Protein AF-A0A1Q9CVR9-F1 (afdb_monomer_lite)

Organism: Symbiodinium microadriaticum (NCBI:txid2951)

Secondary structure (DSSP, 8-state):
-PPP-----------PPPHHHHTTS-HHHHHHHHHHHHHHHTT-TT------HHHHTT-SSB---TTTTT--STT-HHHH-BPPHHHHHHHHHHHHS---GGGGSTT--GGG----HIIIIIIIIIHHHHHHHHHHHHTTSS-SSHHHHHHHHHHHHHHHHHHHT-SS--S---HHHH-S-TTS-------HHHHHHTHHHHHHHHHHHS--SS---HHHHHHHHHHHHHHHHHHT-SGGG--HHHHHHHHHHHHHHHHTTT--

Structure (mmCIF, N/CA/C/O backbone):
data_AF-A0A1Q9CVR9-F1
#
_entry.id   AF-A0A1Q9CVR9-F1
#
loop_
_atom_site.group_PDB
_atom_site.id
_atom_site.type_symbol
_atom_site.label_atom_id
_atom_site.label_alt_id
_atom_site.label_comp_id
_atom_site.label_asym_id
_atom_site.label_entity_id
_atom_site.label_seq_id
_atom_site.pdbx_PDB_ins_code
_atom_site.Cartn_x
_atom_site.Cartn_y
_atom_site.Cartn_z
_atom_site.occupancy
_atom_site.B_iso_or_equiv
_atom_site.auth_seq_id
_atom_site.auth_comp_id
_atom_site.auth_asym_id
_atom_site.auth_atom_id
_atom_site.pdbx_PDB_model_num
ATOM 1 N N . MET A 1 1 ? 25.335 15.145 16.661 1.00 31.33 1 MET A N 1
ATOM 2 C CA . MET A 1 1 ? 24.955 15.186 15.232 1.00 31.33 1 MET A CA 1
ATOM 3 C C . MET A 1 1 ? 24.709 13.758 14.769 1.00 31.33 1 MET A C 1
ATOM 5 O O . MET A 1 1 ? 25.663 13.034 14.529 1.00 31.33 1 MET A O 1
ATOM 9 N N . SER A 1 2 ? 23.454 13.312 14.768 1.00 24.41 2 SER A N 1
ATOM 10 C CA . SER A 1 2 ? 23.053 11.968 14.337 1.00 24.41 2 SER A CA 1
ATOM 11 C C . SER A 1 2 ? 22.658 11.993 12.858 1.00 24.41 2 SER A C 1
ATOM 13 O O . SER A 1 2 ? 21.841 12.814 12.448 1.00 24.41 2 SER A O 1
ATOM 15 N N . MET A 1 3 ? 23.255 11.109 12.053 1.00 23.05 3 MET A N 1
ATOM 16 C CA . MET A 1 3 ? 22.862 10.902 10.655 1.00 23.05 3 MET A CA 1
ATOM 17 C C . MET A 1 3 ? 21.450 10.293 10.569 1.00 23.05 3 MET A C 1
ATOM 19 O O . MET A 1 3 ? 21.100 9.457 11.409 1.00 23.05 3 MET A O 1
ATOM 23 N N . PRO A 1 4 ? 20.634 10.658 9.564 1.00 30.33 4 PRO A N 1
ATOM 24 C CA . PRO A 1 4 ? 19.343 10.026 9.351 1.00 30.33 4 PRO A CA 1
ATOM 25 C C . PRO A 1 4 ? 19.530 8.625 8.750 1.00 30.33 4 PRO A C 1
ATOM 27 O O . PRO A 1 4 ? 20.248 8.438 7.770 1.00 30.33 4 PRO A O 1
ATOM 30 N N . TYR A 1 5 ? 18.855 7.641 9.342 1.00 25.95 5 TYR A N 1
ATOM 31 C CA . TYR A 1 5 ? 18.703 6.297 8.787 1.00 25.95 5 TYR A CA 1
ATOM 32 C C . TYR A 1 5 ? 18.001 6.377 7.424 1.00 25.95 5 TYR A C 1
ATOM 34 O O . TYR A 1 5 ? 16.816 6.703 7.344 1.00 25.95 5 TYR A O 1
ATOM 42 N N . VAL A 1 6 ? 18.740 6.077 6.358 1.00 29.92 6 VAL A N 1
ATOM 43 C CA . VAL A 1 6 ? 18.208 5.856 5.010 1.00 29.92 6 VAL A CA 1
ATOM 44 C C . VAL A 1 6 ? 17.803 4.386 4.898 1.00 29.92 6 VAL A C 1
ATOM 46 O O . VAL A 1 6 ? 18.588 3.502 5.240 1.00 29.92 6 VAL A O 1
ATOM 49 N N . ASN A 1 7 ? 16.581 4.113 4.435 1.00 29.44 7 ASN A N 1
ATOM 50 C CA . ASN A 1 7 ? 16.145 2.752 4.120 1.00 29.44 7 ASN A CA 1
ATOM 51 C C . ASN A 1 7 ? 16.993 2.207 2.960 1.00 29.44 7 ASN A C 1
ATOM 53 O O . ASN A 1 7 ? 16.950 2.736 1.851 1.00 29.44 7 ASN A O 1
ATOM 57 N N . MET A 1 8 ? 17.774 1.163 3.235 1.00 27.42 8 MET A N 1
ATOM 58 C CA . MET A 1 8 ? 18.645 0.480 2.279 1.00 27.42 8 MET A CA 1
ATOM 59 C C . MET A 1 8 ? 18.015 -0.867 1.919 1.00 27.42 8 MET A C 1
ATOM 61 O O . MET A 1 8 ? 17.758 -1.670 2.815 1.00 27.42 8 MET A O 1
ATOM 65 N N . ALA A 1 9 ? 17.798 -1.142 0.633 1.00 29.16 9 ALA A N 1
ATOM 66 C CA . ALA A 1 9 ? 17.558 -2.511 0.189 1.00 29.16 9 ALA A CA 1
ATOM 67 C C . ALA A 1 9 ? 18.910 -3.217 0.045 1.00 29.16 9 ALA A C 1
ATOM 69 O O . ALA A 1 9 ? 19.842 -2.676 -0.554 1.00 29.16 9 ALA A O 1
ATOM 70 N N . ALA A 1 10 ? 19.025 -4.415 0.615 1.00 28.72 10 ALA A N 1
ATOM 71 C CA . ALA A 1 10 ? 20.177 -5.277 0.422 1.00 28.72 10 ALA A CA 1
ATOM 72 C C . ALA A 1 10 ? 19.826 -6.352 -0.605 1.00 28.72 10 ALA A C 1
ATOM 74 O O . ALA A 1 10 ? 18.987 -7.209 -0.342 1.00 28.72 10 ALA A O 1
ATOM 75 N N . TRP A 1 11 ? 20.470 -6.306 -1.768 1.00 35.62 11 TRP A N 1
ATOM 76 C CA . TRP A 1 11 ? 20.352 -7.358 -2.771 1.00 35.62 11 TRP A CA 1
ATOM 77 C C . TRP A 1 11 ? 21.376 -8.461 -2.485 1.00 35.62 11 TRP A C 1
ATOM 79 O O . TRP A 1 11 ? 22.565 -8.180 -2.319 1.00 35.62 11 TRP A O 1
ATOM 89 N N . ARG A 1 12 ? 20.917 -9.716 -2.418 1.00 32.75 12 ARG A N 1
ATOM 90 C CA . ARG A 1 12 ? 21.781 -10.896 -2.552 1.00 32.75 12 ARG A CA 1
ATOM 91 C C . ARG A 1 12 ? 21.657 -11.374 -3.987 1.00 32.75 12 ARG A C 1
ATOM 93 O O . ARG A 1 12 ? 20.556 -11.704 -4.413 1.00 32.75 12 ARG A O 1
ATOM 100 N N . VAL A 1 13 ? 22.777 -11.453 -4.696 1.00 41.28 13 VAL A N 1
ATOM 101 C CA . VAL A 1 13 ? 22.854 -12.229 -5.936 1.00 41.28 13 VAL A CA 1
ATOM 102 C C . VAL A 1 13 ? 22.548 -13.681 -5.550 1.00 41.28 13 VAL A C 1
ATOM 104 O O . VAL A 1 13 ? 23.330 -14.326 -4.850 1.00 41.28 13 VAL A O 1
ATOM 107 N N . GLY A 1 14 ? 21.342 -14.152 -5.874 1.00 38.94 14 GLY A N 1
ATOM 108 C CA . GLY A 1 14 ? 20.950 -15.548 -5.686 1.00 38.94 14 GLY A CA 1
ATOM 109 C C . GLY A 1 14 ? 21.838 -16.462 -6.532 1.00 38.94 14 GLY A C 1
ATOM 110 O O . GLY A 1 14 ? 22.292 -16.036 -7.587 1.00 38.94 14 GLY A O 1
ATOM 111 N N . LYS A 1 15 ? 22.114 -17.668 -6.007 1.00 43.50 15 LYS A N 1
ATOM 112 C CA . LYS A 1 15 ? 22.999 -18.734 -6.530 1.00 43.50 15 LYS A CA 1
ATOM 113 C C . LYS A 1 15 ? 23.548 -18.507 -7.947 1.00 43.50 15 LYS A C 1
ATOM 115 O O . LYS A 1 15 ? 22.799 -18.505 -8.918 1.00 43.50 15 LYS A O 1
ATOM 120 N N . SER A 1 16 ? 24.874 -18.443 -8.056 1.00 52.91 16 SER A N 1
ATOM 121 C CA . SER A 1 16 ? 25.567 -18.639 -9.328 1.00 52.91 16 SER A CA 1
ATOM 122 C C . SER A 1 16 ? 25.170 -19.984 -9.949 1.00 52.91 16 SER A C 1
ATOM 124 O O . SER A 1 16 ? 25.075 -20.990 -9.243 1.00 52.91 16 SER A O 1
ATOM 126 N N . PHE A 1 17 ? 24.943 -19.995 -11.264 1.00 51.75 17 PHE A N 1
ATOM 127 C CA . PHE A 1 17 ? 24.732 -21.228 -12.022 1.00 51.75 17 PHE A CA 1
ATOM 128 C C . PHE A 1 17 ? 25.953 -22.149 -11.873 1.00 51.75 17 PHE A C 1
ATOM 130 O O . PHE A 1 17 ? 27.108 -21.704 -11.913 1.00 51.75 17 PHE A O 1
ATOM 137 N N . SER A 1 18 ? 25.701 -23.438 -11.669 1.00 65.81 18 SER A N 1
ATOM 138 C CA . SER A 1 18 ? 26.739 -24.469 -11.624 1.00 65.81 18 SER A CA 1
ATOM 139 C C . SER A 1 18 ? 27.390 -24.646 -13.004 1.00 65.81 18 SER A C 1
ATOM 141 O O . SER A 1 18 ? 26.820 -24.277 -14.032 1.00 65.81 18 SER A O 1
ATOM 143 N N . LYS A 1 19 ? 28.621 -25.184 -13.055 1.00 62.88 19 LYS A N 1
ATOM 144 C CA . LYS A 1 19 ? 29.292 -25.439 -14.351 1.00 62.88 19 LYS A CA 1
ATOM 145 C C . LYS A 1 19 ? 28.503 -26.454 -15.185 1.00 62.88 19 LYS A C 1
ATOM 147 O O . LYS A 1 19 ? 28.500 -26.376 -16.409 1.00 62.88 19 LYS A O 1
ATOM 152 N N . GLU A 1 20 ? 27.826 -27.369 -14.503 1.00 66.88 20 GLU A N 1
ATOM 153 C CA . GLU A 1 20 ? 26.991 -28.423 -15.062 1.00 66.88 20 GLU A CA 1
ATOM 154 C C . GLU A 1 20 ? 25.709 -27.875 -15.714 1.00 66.88 20 GLU A C 1
ATOM 156 O O . GLU A 1 20 ? 25.269 -28.391 -16.736 1.00 66.88 20 GLU A O 1
ATOM 161 N N . GLU A 1 21 ? 25.130 -26.797 -15.177 1.00 54.50 21 GLU A N 1
ATOM 162 C CA . GLU A 1 21 ? 23.971 -26.125 -15.787 1.00 54.50 21 GLU A CA 1
ATOM 163 C C . GLU A 1 21 ? 24.368 -25.335 -17.044 1.00 54.50 21 GLU A C 1
ATOM 165 O O . GLU A 1 21 ? 23.631 -25.319 -18.030 1.00 54.50 21 GLU A O 1
ATOM 170 N N . ILE A 1 22 ? 25.558 -24.723 -17.038 1.00 54.81 22 ILE A N 1
ATOM 171 C CA . ILE A 1 22 ? 26.079 -23.931 -18.163 1.00 54.81 22 ILE A CA 1
ATOM 172 C C . ILE A 1 22 ? 26.465 -24.829 -19.351 1.00 54.81 22 ILE A C 1
ATOM 174 O O . ILE A 1 22 ? 26.274 -24.438 -20.503 1.00 54.81 22 ILE A O 1
ATOM 178 N N . SER A 1 23 ? 26.959 -26.046 -19.100 1.00 66.06 23 SER A N 1
ATOM 179 C CA . SER A 1 23 ? 27.411 -26.968 -20.156 1.00 66.06 23 SER A CA 1
ATOM 180 C C . SER A 1 23 ? 26.283 -27.530 -21.028 1.00 66.06 23 SER A C 1
ATOM 182 O O . SER A 1 23 ? 26.545 -28.005 -22.132 1.00 66.06 23 SER A O 1
ATOM 184 N N . CYS A 1 24 ? 25.031 -27.445 -20.569 1.00 60.38 24 CYS A N 1
ATOM 185 C CA . CYS A 1 24 ? 23.852 -27.881 -21.319 1.00 60.38 24 CYS A CA 1
ATOM 186 C C . CYS A 1 24 ? 23.337 -26.826 -22.320 1.00 60.38 24 CYS A C 1
ATOM 188 O O . CYS A 1 24 ? 22.409 -27.099 -23.085 1.00 60.38 24 CYS A O 1
ATOM 190 N N . LEU A 1 25 ? 23.895 -25.611 -22.310 1.00 62.56 25 LEU A N 1
ATOM 191 C CA . LEU A 1 25 ? 23.459 -24.515 -23.172 1.00 62.56 25 LEU A CA 1
ATOM 192 C C . LEU A 1 25 ? 24.131 -24.583 -24.548 1.00 62.56 25 LEU A C 1
ATOM 194 O O . LEU A 1 25 ? 25.198 -25.167 -24.726 1.00 62.56 25 LEU A O 1
ATOM 198 N N . ARG A 1 26 ? 23.514 -23.934 -25.546 1.00 62.22 26 ARG A N 1
ATOM 199 C CA . ARG A 1 26 ? 24.155 -23.728 -26.856 1.00 62.22 26 ARG A CA 1
ATOM 200 C C . ARG A 1 26 ? 25.540 -23.089 -26.648 1.00 62.22 26 ARG A C 1
ATOM 202 O O . ARG A 1 26 ? 25.627 -22.188 -25.814 1.00 62.22 26 ARG A O 1
ATOM 209 N N . PRO A 1 27 ? 26.592 -23.483 -27.393 1.00 69.31 27 PRO A N 1
ATOM 210 C CA . PRO A 1 27 ? 27.973 -23.063 -27.118 1.00 69.31 27 PRO A CA 1
ATOM 211 C C . PRO A 1 27 ? 28.156 -21.545 -26.960 1.00 69.31 27 PRO A C 1
ATOM 213 O O . PRO A 1 27 ? 28.830 -21.087 -26.043 1.00 69.31 27 PRO A O 1
ATOM 216 N N . GLU A 1 28 ? 27.469 -20.764 -27.793 1.00 57.03 28 GLU A N 1
ATOM 217 C CA . GLU A 1 28 ? 27.471 -19.295 -27.760 1.00 57.03 28 GLU A CA 1
ATOM 218 C C . GLU A 1 28 ? 26.856 -18.720 -26.472 1.00 57.03 28 GLU A C 1
ATOM 220 O O . GLU A 1 28 ? 27.292 -17.685 -25.975 1.00 57.03 28 GLU A O 1
ATOM 225 N N . LEU A 1 29 ? 25.839 -19.386 -25.919 1.00 52.09 29 LEU A N 1
ATOM 226 C CA . LEU A 1 29 ? 25.181 -19.001 -24.672 1.00 52.09 29 LEU A CA 1
ATOM 227 C C . LEU A 1 29 ? 25.987 -19.476 -23.454 1.00 52.09 29 LEU A C 1
ATOM 229 O O . LEU A 1 29 ? 26.093 -18.739 -22.480 1.00 52.09 29 LEU A O 1
ATOM 233 N N . ALA A 1 30 ? 26.605 -20.658 -23.530 1.00 62.84 30 ALA A N 1
ATOM 234 C CA . ALA A 1 30 ? 27.484 -21.188 -22.489 1.00 62.84 30 ALA A CA 1
ATOM 235 C C . ALA A 1 30 ? 28.722 -20.299 -22.280 1.00 62.84 30 ALA A C 1
ATOM 237 O O . ALA A 1 30 ? 29.046 -19.948 -21.146 1.00 62.84 30 ALA A O 1
ATOM 238 N N . GLN A 1 31 ? 29.361 -19.863 -23.373 1.00 71.56 31 GLN A N 1
ATOM 239 C CA . GLN A 1 31 ? 30.483 -18.921 -23.330 1.00 71.56 31 GLN A CA 1
ATOM 240 C C . GLN A 1 31 ? 30.084 -17.606 -22.646 1.00 71.56 31 GLN A C 1
ATOM 242 O O . GLN A 1 31 ? 30.770 -17.140 -21.740 1.00 71.56 31 GLN A O 1
ATOM 247 N N . LYS A 1 32 ? 28.926 -17.053 -23.019 1.00 63.56 32 LYS A N 1
ATOM 248 C CA . LYS A 1 32 ? 28.395 -15.816 -22.432 1.00 63.56 32 LYS A CA 1
ATOM 249 C C . LYS A 1 32 ? 28.041 -15.963 -20.953 1.00 63.56 32 LYS A C 1
ATOM 251 O O . LYS A 1 32 ? 28.306 -15.057 -20.170 1.00 63.56 32 LYS A O 1
ATOM 256 N N . MET A 1 33 ? 27.467 -17.095 -20.539 1.00 58.75 33 MET A N 1
ATOM 257 C CA . MET A 1 33 ? 27.183 -17.343 -19.121 1.00 58.75 33 MET A CA 1
ATOM 258 C C . MET A 1 33 ? 28.464 -17.479 -18.291 1.00 58.75 33 MET A C 1
ATOM 260 O O . MET A 1 33 ? 28.485 -17.026 -17.147 1.00 58.75 33 MET A O 1
ATOM 264 N N . GLU A 1 34 ? 29.541 -18.032 -18.855 1.00 70.00 34 GLU A N 1
ATOM 265 C CA . GLU A 1 34 ? 30.843 -18.096 -18.181 1.00 70.00 34 GLU A CA 1
ATOM 266 C C . GLU A 1 34 ? 31.515 -16.709 -18.094 1.00 70.00 34 GLU A C 1
ATOM 268 O O . GLU A 1 34 ? 32.101 -16.386 -17.062 1.00 70.00 34 GLU A O 1
ATOM 273 N N . GLU A 1 35 ? 31.355 -15.842 -19.103 1.00 70.75 35 GLU A N 1
ATOM 274 C CA . GLU A 1 35 ? 31.785 -14.432 -19.047 1.00 70.75 35 GLU A CA 1
ATOM 275 C C . GLU A 1 35 ? 31.062 -13.665 -17.927 1.00 70.75 35 GLU A C 1
ATOM 277 O O . GLU A 1 35 ? 31.708 -13.012 -17.104 1.00 70.75 35 GLU A O 1
ATOM 282 N N . ILE A 1 36 ? 29.734 -13.806 -17.833 1.00 60.78 36 ILE A N 1
ATOM 283 C CA . ILE A 1 36 ? 28.926 -13.211 -16.755 1.00 60.78 36 ILE A CA 1
ATOM 284 C C . ILE A 1 36 ? 29.367 -13.764 -15.398 1.00 60.78 36 ILE A C 1
ATOM 286 O O . ILE A 1 36 ? 29.574 -13.008 -14.451 1.00 60.78 36 ILE A O 1
ATOM 290 N N . ARG A 1 37 ? 29.553 -15.083 -15.287 1.00 66.38 37 ARG A N 1
ATOM 291 C CA . ARG A 1 37 ? 30.016 -15.725 -14.054 1.00 66.38 37 ARG A CA 1
ATOM 292 C C . ARG A 1 37 ? 31.383 -15.196 -13.623 1.00 66.38 37 ARG A C 1
ATOM 294 O O . ARG A 1 37 ? 31.554 -14.883 -12.448 1.00 66.38 37 ARG A O 1
ATOM 301 N N . SER A 1 38 ? 32.336 -15.090 -14.548 1.00 70.81 38 SER A N 1
ATOM 302 C CA . SER A 1 38 ? 33.679 -14.569 -14.281 1.00 70.81 38 SER A CA 1
ATOM 303 C C . SER A 1 38 ? 33.635 -13.098 -13.860 1.00 70.81 38 SER A C 1
ATOM 305 O O . SER A 1 38 ? 34.315 -12.714 -12.909 1.00 70.81 38 SER A O 1
ATOM 307 N N . PHE A 1 39 ? 32.805 -12.283 -14.520 1.00 67.38 39 PHE A N 1
ATOM 308 C CA . PHE A 1 39 ? 32.577 -10.886 -14.147 1.00 67.38 39 PHE A CA 1
ATOM 309 C C . PHE A 1 39 ? 32.018 -10.772 -12.722 1.00 67.38 39 PHE A C 1
ATOM 311 O O . PHE A 1 39 ? 32.552 -10.031 -11.898 1.00 67.38 39 PHE A O 1
ATOM 318 N N . LEU A 1 40 ? 31.001 -11.574 -12.391 1.00 61.59 40 LEU A N 1
ATOM 319 C CA . LEU A 1 40 ? 30.381 -11.585 -11.065 1.00 61.59 40 LEU A CA 1
ATOM 320 C C . LEU A 1 40 ? 31.325 -12.103 -9.965 1.00 61.59 40 LEU A C 1
ATOM 322 O O . LEU A 1 40 ? 31.281 -11.600 -8.844 1.00 61.59 40 LEU A O 1
ATOM 326 N N . GLN A 1 41 ? 32.208 -13.064 -10.265 1.00 66.06 41 GLN A N 1
ATOM 327 C CA . GLN A 1 41 ? 33.226 -13.553 -9.321 1.00 66.06 41 GLN A CA 1
ATOM 328 C C . GLN A 1 41 ? 34.264 -12.479 -8.957 1.00 66.06 41 GLN A C 1
ATOM 330 O O . GLN A 1 41 ? 34.770 -12.478 -7.835 1.00 66.06 41 GLN A O 1
ATOM 335 N N . GLY A 1 42 ? 34.539 -11.531 -9.860 1.00 62.12 42 GLY A N 1
ATOM 336 C CA . GLY A 1 42 ? 35.415 -10.386 -9.596 1.00 62.12 42 GLY A CA 1
ATOM 337 C C . GLY A 1 42 ? 34.843 -9.358 -8.609 1.00 62.12 42 GLY A C 1
ATOM 338 O O . GLY A 1 42 ? 35.593 -8.536 -8.087 1.00 62.12 42 GLY A O 1
ATOM 339 N N . LEU A 1 43 ? 33.537 -9.408 -8.313 1.00 55.12 43 LEU A N 1
ATOM 340 C CA . LEU A 1 43 ? 32.847 -8.422 -7.467 1.00 55.12 43 LEU A CA 1
ATOM 341 C C . LEU A 1 43 ? 32.879 -8.750 -5.958 1.00 55.12 43 LEU A C 1
ATOM 343 O O . LEU A 1 43 ? 32.505 -7.903 -5.143 1.00 55.12 43 LEU A O 1
ATOM 347 N N . GLY A 1 44 ? 33.381 -9.930 -5.571 1.00 48.72 44 GLY A N 1
ATOM 348 C CA . GLY A 1 44 ? 33.541 -10.371 -4.179 1.00 48.72 44 GLY A CA 1
ATOM 349 C C . GLY A 1 44 ? 32.224 -10.659 -3.434 1.00 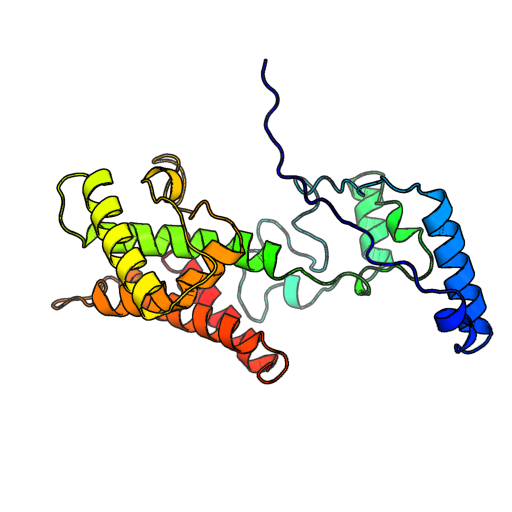48.72 44 GLY A C 1
ATOM 350 O O . GLY A 1 44 ? 31.195 -10.026 -3.657 1.00 48.72 44 GLY A O 1
ATOM 351 N N . ASP A 1 45 ? 32.260 -11.584 -2.469 1.00 44.75 45 ASP A N 1
ATOM 352 C CA . ASP A 1 45 ? 31.082 -12.152 -1.774 1.00 44.75 45 ASP A CA 1
ATOM 353 C C . ASP A 1 45 ? 30.221 -11.156 -0.959 1.00 44.75 45 ASP A C 1
ATOM 355 O O . ASP A 1 45 ? 29.256 -11.545 -0.294 1.00 44.75 45 ASP A O 1
ATOM 359 N N . ARG A 1 46 ? 30.570 -9.862 -0.936 1.00 38.12 46 ARG A N 1
ATOM 360 C CA . ARG A 1 46 ? 29.964 -8.855 -0.047 1.00 38.12 46 ARG A CA 1
ATOM 361 C C . ARG A 1 46 ? 29.689 -7.494 -0.679 1.00 38.12 46 ARG A C 1
ATOM 363 O O . ARG A 1 46 ? 29.487 -6.530 0.062 1.00 38.12 46 ARG A O 1
ATOM 370 N N . GLN A 1 47 ? 29.604 -7.380 -1.999 1.00 41.62 47 GLN A N 1
ATOM 371 C CA . GLN A 1 47 ? 29.019 -6.169 -2.571 1.00 41.62 47 GLN A CA 1
ATOM 372 C C . GLN A 1 47 ? 27.502 -6.304 -2.655 1.00 41.62 47 GLN A C 1
ATOM 374 O O . GLN A 1 47 ? 26.917 -6.740 -3.639 1.00 41.62 47 GLN A O 1
ATOM 379 N N . THR A 1 48 ? 26.841 -5.873 -1.581 1.00 37.03 48 THR A N 1
ATOM 380 C CA . THR A 1 48 ? 25.509 -5.290 -1.724 1.00 37.03 48 THR A CA 1
ATOM 381 C C . THR A 1 48 ? 25.660 -4.142 -2.719 1.00 37.03 48 THR A C 1
ATOM 383 O O . THR A 1 48 ? 26.329 -3.160 -2.389 1.00 37.03 48 THR A O 1
ATOM 386 N N . ILE A 1 49 ? 25.094 -4.247 -3.924 1.00 38.44 49 ILE A N 1
ATOM 387 C CA . ILE A 1 49 ? 24.984 -3.088 -4.816 1.00 38.44 49 ILE A CA 1
ATOM 388 C C . ILE A 1 49 ? 24.059 -2.111 -4.093 1.00 38.44 49 ILE A C 1
ATOM 390 O O . ILE A 1 49 ? 22.838 -2.263 -4.067 1.00 38.44 49 ILE A O 1
ATOM 394 N N . ARG A 1 50 ? 24.667 -1.157 -3.385 1.00 35.31 50 ARG A N 1
ATOM 395 C CA . ARG A 1 50 ? 23.959 -0.111 -2.659 1.00 35.31 50 ARG A CA 1
ATOM 396 C C . ARG A 1 50 ? 23.496 0.893 -3.695 1.00 35.31 50 ARG A C 1
ATOM 398 O O . ARG A 1 50 ? 24.213 1.834 -4.009 1.00 35.31 50 ARG A O 1
ATOM 405 N N . ILE A 1 51 ? 22.305 0.675 -4.234 1.00 37.31 51 ILE A N 1
ATOM 406 C CA . ILE A 1 51 ? 21.613 1.698 -5.006 1.00 37.31 51 ILE A CA 1
ATOM 407 C C . ILE A 1 51 ? 21.013 2.664 -3.976 1.00 37.31 51 ILE A C 1
ATOM 409 O O . ILE A 1 51 ? 20.148 2.241 -3.203 1.00 37.31 51 ILE A O 1
ATOM 413 N N . PRO A 1 52 ? 21.465 3.930 -3.876 1.00 33.38 52 PRO A N 1
ATOM 414 C CA . PRO A 1 52 ? 20.796 4.916 -3.039 1.00 33.38 52 PRO A CA 1
ATOM 415 C C . PRO A 1 52 ? 19.376 5.149 -3.574 1.00 33.38 52 PRO A C 1
ATOM 417 O O . PRO A 1 52 ? 19.134 5.945 -4.478 1.00 33.38 52 PRO A O 1
ATOM 420 N N . LEU A 1 53 ? 18.421 4.424 -2.990 1.00 37.03 53 LEU A N 1
ATOM 421 C CA . LEU A 1 53 ? 16.996 4.437 -3.329 1.00 37.03 53 LEU A CA 1
ATOM 422 C C . LEU A 1 53 ? 16.337 5.813 -3.130 1.00 37.03 53 LEU A C 1
ATOM 424 O O . LEU A 1 53 ? 15.223 6.033 -3.595 1.00 37.03 53 LEU A O 1
ATOM 428 N N . THR A 1 54 ? 16.978 6.752 -2.434 1.00 36.75 54 THR A N 1
ATOM 429 C CA . THR A 1 54 ? 16.369 8.046 -2.096 1.00 36.75 54 THR A CA 1
ATOM 430 C C . THR A 1 54 ? 16.295 9.025 -3.265 1.00 36.75 54 THR A C 1
ATOM 432 O O . THR A 1 54 ? 15.372 9.832 -3.283 1.00 36.75 54 THR A O 1
ATOM 435 N N . GLU A 1 55 ? 17.178 8.911 -4.261 1.00 37.41 55 GLU A N 1
ATOM 436 C CA . GLU A 1 55 ? 17.175 9.769 -5.465 1.00 37.41 55 GLU A CA 1
ATOM 437 C C . GLU A 1 55 ? 16.685 9.021 -6.720 1.00 37.41 55 GLU A C 1
ATOM 439 O O . GLU A 1 55 ? 16.116 9.610 -7.634 1.00 37.41 55 GLU A O 1
ATOM 444 N N . MET A 1 56 ? 16.831 7.693 -6.747 1.00 38.88 56 MET A N 1
ATOM 445 C CA . MET A 1 56 ? 16.629 6.869 -7.946 1.00 38.88 56 MET A CA 1
ATOM 446 C C . MET A 1 56 ? 15.188 6.344 -8.142 1.00 38.88 56 MET A C 1
ATOM 448 O O . MET A 1 56 ? 14.843 5.825 -9.199 1.00 38.88 56 MET A O 1
ATOM 452 N N . ASN A 1 57 ? 14.300 6.510 -7.159 1.00 37.16 57 ASN A N 1
ATOM 453 C CA . ASN A 1 57 ? 13.024 5.778 -7.082 1.00 37.16 57 ASN A CA 1
ATOM 454 C C . ASN A 1 57 ? 11.836 6.315 -7.903 1.00 37.16 57 ASN A C 1
ATOM 456 O O . ASN A 1 57 ? 10.705 5.897 -7.665 1.00 37.16 57 ASN A O 1
ATOM 460 N N . LYS A 1 58 ? 12.024 7.235 -8.855 1.00 45.00 58 LYS A N 1
ATOM 461 C CA . LYS A 1 58 ? 10.872 7.847 -9.558 1.00 45.00 58 LYS A CA 1
ATOM 462 C C . LYS A 1 58 ? 10.824 7.655 -11.073 1.00 45.00 58 LYS A C 1
ATOM 464 O O . LYS A 1 58 ? 9.818 8.027 -11.665 1.00 45.00 58 LYS A O 1
ATOM 469 N N . LYS A 1 59 ? 11.859 7.088 -11.706 1.00 50.44 59 LYS A N 1
ATOM 470 C CA . LYS A 1 59 ? 12.030 7.210 -13.170 1.00 50.44 59 LYS A CA 1
ATOM 471 C C . LYS A 1 59 ? 12.386 5.935 -13.942 1.00 50.44 59 LYS A C 1
ATOM 473 O O . LYS A 1 59 ? 12.620 6.029 -15.138 1.00 50.44 59 LYS A O 1
ATOM 478 N N . PHE A 1 60 ? 12.420 4.755 -13.320 1.00 55.47 60 PHE A N 1
ATOM 479 C CA . PHE A 1 60 ? 13.089 3.606 -13.955 1.00 55.47 60 PHE A CA 1
ATOM 480 C C . PHE A 1 60 ? 12.472 3.107 -15.272 1.00 55.47 60 PHE A C 1
ATOM 482 O O . PHE A 1 60 ? 13.198 2.546 -16.082 1.00 55.47 60 PHE A O 1
ATOM 489 N N . PHE A 1 61 ? 11.181 3.346 -15.531 1.00 59.94 61 PHE A N 1
ATOM 490 C CA . PHE A 1 61 ? 10.529 2.819 -16.745 1.00 59.94 61 PHE A CA 1
ATOM 491 C C . PHE A 1 61 ? 9.643 3.809 -17.490 1.00 59.94 61 PHE A C 1
ATOM 493 O O . PHE A 1 61 ? 9.349 3.615 -18.667 1.00 59.94 61 PHE A O 1
ATOM 500 N N . LEU A 1 62 ? 9.224 4.879 -16.820 1.00 69.50 62 LEU A N 1
ATOM 501 C CA . LEU A 1 62 ? 8.196 5.781 -17.316 1.00 69.50 62 LEU A CA 1
ATOM 502 C C . LEU A 1 62 ? 8.743 7.205 -17.359 1.00 69.50 62 LEU A C 1
ATOM 504 O O . LEU A 1 62 ? 9.405 7.657 -16.420 1.00 69.50 62 LEU A O 1
ATOM 508 N N . LYS A 1 63 ? 8.425 7.938 -18.429 1.00 74.56 63 LYS A N 1
ATOM 509 C CA . LYS A 1 63 ? 8.715 9.375 -18.540 1.00 74.56 63 LYS A CA 1
ATOM 510 C C . LYS A 1 63 ? 7.689 10.175 -17.732 1.00 74.56 63 LYS A C 1
ATOM 512 O O . LYS A 1 63 ? 6.848 10.871 -18.291 1.00 74.56 63 LYS A O 1
ATOM 517 N N . ALA A 1 64 ? 7.729 10.015 -16.409 1.00 77.62 64 ALA A N 1
ATOM 518 C CA . ALA A 1 64 ? 6.877 10.723 -15.459 1.00 77.62 64 ALA A CA 1
ATOM 519 C C . ALA A 1 64 ? 7.641 11.869 -14.779 1.00 77.62 64 ALA A C 1
ATOM 521 O O . ALA A 1 64 ? 8.787 11.715 -14.353 1.00 77.62 64 ALA A O 1
ATOM 522 N N . THR A 1 65 ? 6.981 13.015 -14.642 1.00 80.44 65 THR A N 1
ATOM 523 C CA . THR A 1 65 ? 7.451 14.174 -13.867 1.00 80.44 65 THR A CA 1
ATOM 524 C C . THR A 1 65 ? 6.663 14.278 -12.556 1.00 80.44 65 THR A C 1
ATOM 526 O O . THR A 1 65 ? 5.590 13.678 -12.455 1.00 80.44 65 THR A O 1
ATOM 529 N N . PRO A 1 66 ? 7.127 15.032 -11.541 1.00 78.69 66 PRO A N 1
ATOM 530 C CA . PRO A 1 66 ? 6.350 15.263 -10.320 1.00 78.69 66 PRO A CA 1
ATOM 531 C C . PRO A 1 66 ? 4.921 15.775 -10.571 1.00 78.69 66 PRO A C 1
ATOM 533 O O . PRO A 1 66 ? 4.007 15.452 -9.813 1.00 78.69 66 PRO A O 1
ATOM 536 N N . GLU A 1 67 ? 4.720 16.526 -11.652 1.00 80.06 67 GLU A N 1
ATOM 537 C CA . GLU A 1 67 ? 3.435 17.094 -12.062 1.00 80.06 67 GLU A CA 1
ATOM 538 C C . GLU A 1 67 ? 2.539 16.046 -12.732 1.00 80.06 67 GLU A C 1
ATOM 540 O O . GLU A 1 67 ? 1.333 16.016 -12.502 1.00 80.06 67 GLU A O 1
ATOM 545 N N . THR A 1 68 ? 3.124 15.162 -13.544 1.00 83.62 68 THR A N 1
ATOM 546 C CA . THR A 1 68 ? 2.378 14.195 -14.366 1.00 83.62 68 THR A CA 1
ATOM 547 C C . THR A 1 68 ? 2.229 12.825 -13.711 1.00 83.62 68 THR A C 1
ATOM 549 O O . THR A 1 68 ? 1.322 12.080 -14.065 1.00 83.62 68 THR A O 1
ATOM 552 N N . MET A 1 69 ? 3.056 12.484 -12.716 1.00 80.75 69 MET A N 1
ATOM 553 C CA . MET A 1 69 ? 3.036 11.170 -12.054 1.00 80.75 69 MET A CA 1
ATOM 554 C C . MET A 1 69 ? 1.734 10.875 -11.294 1.00 80.75 69 MET A C 1
ATOM 556 O O . MET A 1 69 ? 1.495 9.734 -10.908 1.00 80.75 69 MET A O 1
ATOM 560 N N . ARG A 1 70 ? 0.909 11.900 -11.052 1.00 81.81 70 ARG A N 1
ATOM 561 C CA . ARG A 1 70 ? -0.413 11.776 -10.421 1.00 81.81 70 ARG A CA 1
ATOM 562 C C . ARG A 1 70 ? -1.557 11.657 -11.426 1.00 81.81 70 ARG A C 1
ATOM 564 O O . ARG A 1 70 ? -2.676 11.380 -11.011 1.00 81.81 70 ARG A O 1
ATOM 571 N N . ASP A 1 71 ? -1.301 11.860 -12.717 1.00 83.75 71 ASP A N 1
ATOM 572 C CA . ASP A 1 71 ? -2.315 11.669 -13.750 1.00 83.75 71 ASP A CA 1
ATOM 573 C C . ASP A 1 71 ? -2.577 10.172 -13.928 1.00 83.75 71 ASP A C 1
ATOM 575 O O . ASP A 1 71 ? -1.747 9.448 -14.467 1.00 83.75 71 ASP A O 1
ATOM 579 N N . LEU A 1 72 ? -3.719 9.695 -13.438 1.00 82.31 72 LEU A N 1
ATOM 580 C CA . LEU A 1 72 ? -4.122 8.291 -13.541 1.00 82.31 72 LEU A CA 1
ATOM 581 C C . LEU A 1 72 ? -4.881 7.985 -14.841 1.00 82.31 72 LEU A C 1
ATOM 583 O O . LEU A 1 72 ? -5.202 6.816 -15.094 1.00 82.31 72 LEU A O 1
ATOM 587 N N . GLY A 1 73 ? -5.161 9.006 -15.657 1.00 83.00 73 GLY A N 1
ATOM 588 C CA . GLY A 1 73 ? -5.974 8.915 -16.859 1.00 83.00 73 GLY A CA 1
ATOM 589 C C . GLY A 1 73 ? -5.390 7.977 -17.921 1.00 83.00 73 GLY A C 1
ATOM 590 O O . GLY A 1 73 ? -4.192 7.679 -17.922 1.00 83.00 73 GLY A O 1
ATOM 591 N N . PRO A 1 74 ? -6.220 7.490 -18.861 1.00 80.88 74 PRO A N 1
ATOM 592 C CA . PRO A 1 74 ? -5.750 6.636 -19.954 1.00 80.88 74 PRO A CA 1
ATOM 593 C C . PRO A 1 74 ? -4.771 7.364 -20.887 1.00 80.88 74 PRO A C 1
ATOM 595 O O . PRO A 1 74 ? -3.918 6.722 -21.489 1.00 80.88 74 PRO A O 1
ATOM 598 N N . ALA A 1 75 ? -4.865 8.694 -20.964 1.00 85.25 75 ALA A N 1
ATOM 599 C CA . ALA A 1 75 ? -3.999 9.552 -21.769 1.00 85.25 75 ALA A CA 1
ATOM 600 C C . ALA A 1 75 ? -2.771 10.085 -21.005 1.00 85.25 75 ALA A C 1
ATOM 602 O O . ALA A 1 75 ? -2.071 10.952 -21.526 1.00 85.25 75 ALA A O 1
ATOM 603 N N . ALA A 1 76 ? -2.512 9.600 -19.784 1.00 84.06 76 ALA A N 1
ATOM 604 C CA . ALA A 1 76 ? -1.423 10.112 -18.966 1.00 84.06 76 ALA A CA 1
ATOM 605 C C . ALA A 1 76 ? -0.072 10.004 -19.707 1.00 84.06 76 ALA A C 1
ATOM 607 O O . ALA A 1 76 ? 0.250 8.921 -20.211 1.00 84.06 76 ALA A O 1
ATOM 608 N N . PRO A 1 77 ? 0.749 11.074 -19.763 1.00 82.06 77 PRO A N 1
ATOM 609 C CA . PRO A 1 77 ? 1.958 11.113 -20.599 1.00 82.06 77 PRO A CA 1
ATOM 610 C C . PRO A 1 77 ? 2.959 9.991 -20.311 1.00 82.06 77 PRO A C 1
ATOM 612 O O . PRO A 1 77 ? 3.662 9.512 -21.199 1.00 82.06 77 PRO A O 1
ATOM 615 N N . TRP A 1 78 ? 3.001 9.537 -19.062 1.00 82.62 78 TRP A N 1
ATOM 616 C CA . TRP A 1 78 ? 3.896 8.476 -18.629 1.00 82.62 78 TRP A CA 1
ATOM 617 C C . TRP A 1 78 ? 3.465 7.080 -19.108 1.00 82.62 78 TRP A C 1
ATOM 619 O O . TRP A 1 78 ? 4.284 6.171 -19.070 1.00 82.62 78 TRP A O 1
ATOM 629 N N . ARG A 1 79 ? 2.227 6.891 -19.596 1.00 79.12 79 ARG A N 1
ATOM 630 C CA . ARG A 1 79 ? 1.749 5.611 -20.162 1.00 79.12 79 ARG A CA 1
ATOM 631 C C . ARG A 1 79 ? 2.200 5.381 -21.602 1.00 79.12 79 ARG A C 1
ATOM 633 O O . ARG A 1 79 ? 2.307 4.236 -22.023 1.00 79.12 79 ARG A O 1
ATOM 640 N N . THR A 1 80 ? 2.414 6.448 -22.366 1.00 77.56 80 THR A N 1
ATOM 641 C CA . THR A 1 80 ? 2.681 6.364 -23.811 1.00 77.56 80 THR A CA 1
ATOM 642 C C . THR A 1 80 ? 4.165 6.365 -24.146 1.00 77.56 80 THR A C 1
ATOM 644 O O . THR A 1 80 ? 4.542 6.019 -25.263 1.00 77.56 80 THR A O 1
ATOM 647 N N . LYS A 1 81 ? 5.021 6.746 -23.192 1.00 74.69 81 LYS A N 1
ATOM 648 C CA . LYS A 1 81 ? 6.452 6.921 -23.426 1.00 74.69 81 LYS A CA 1
ATOM 649 C C . LYS A 1 81 ? 7.260 6.138 -22.396 1.00 74.69 81 LYS A C 1
ATOM 651 O O . LYS A 1 81 ? 7.565 6.627 -21.306 1.00 74.69 81 LYS A O 1
ATOM 656 N N . LEU A 1 82 ? 7.597 4.910 -22.776 1.00 77.62 82 LEU A N 1
ATOM 657 C CA . LEU A 1 82 ? 8.586 4.099 -22.076 1.00 77.62 82 LEU A CA 1
ATOM 658 C C . LEU A 1 82 ? 9.988 4.591 -22.433 1.00 77.62 82 LEU A C 1
ATOM 660 O O . LEU A 1 82 ? 10.221 5.092 -23.536 1.00 77.62 82 LEU A O 1
ATOM 664 N N . TRP A 1 83 ? 10.910 4.477 -21.486 1.00 82.25 83 TRP A N 1
ATOM 665 C CA . TRP A 1 83 ? 12.329 4.588 -21.801 1.00 82.25 83 TRP A CA 1
ATOM 666 C C . TRP A 1 83 ? 12.766 3.343 -22.573 1.00 82.25 83 TRP A C 1
ATOM 668 O O . TRP A 1 83 ? 12.348 2.238 -22.234 1.00 82.25 83 TRP A O 1
ATOM 678 N N . ASN A 1 84 ? 13.615 3.511 -23.585 1.00 86.44 84 ASN A N 1
ATOM 679 C CA . ASN A 1 84 ? 14.498 2.425 -24.011 1.00 86.44 84 ASN A CA 1
ATOM 680 C C . ASN A 1 84 ? 15.841 2.516 -23.264 1.00 86.44 84 ASN A C 1
ATOM 682 O O . ASN A 1 84 ? 16.134 3.527 -22.622 1.00 86.44 84 ASN A O 1
ATOM 686 N N . ASN A 1 85 ? 16.654 1.458 -23.340 1.00 86.62 85 ASN A N 1
ATOM 687 C CA . ASN A 1 85 ? 17.909 1.375 -22.589 1.00 86.62 85 ASN A CA 1
ATOM 688 C C . ASN A 1 85 ? 18.856 2.552 -22.882 1.00 86.62 85 ASN A C 1
ATOM 690 O O . ASN A 1 85 ? 19.379 3.165 -21.958 1.00 86.62 85 ASN A O 1
ATOM 694 N N . ALA A 1 86 ? 19.035 2.906 -24.159 1.00 89.69 86 ALA A N 1
ATOM 695 C CA . ALA A 1 86 ? 19.925 3.993 -24.557 1.00 89.69 86 ALA A CA 1
ATOM 696 C C . ALA A 1 86 ? 19.424 5.351 -24.048 1.00 89.69 86 ALA A C 1
ATOM 698 O O . ALA A 1 86 ? 20.189 6.097 -23.449 1.00 89.69 86 ALA A O 1
ATOM 699 N N . GLU A 1 87 ? 18.132 5.642 -24.222 1.00 89.81 87 GLU A N 1
ATOM 700 C CA . GLU A 1 87 ? 17.535 6.892 -23.749 1.00 89.81 87 GLU A CA 1
ATOM 701 C C . GLU A 1 87 ? 17.654 7.049 -22.228 1.00 89.81 87 GLU A C 1
ATOM 703 O O . GLU A 1 87 ? 17.946 8.147 -21.762 1.00 89.81 87 GLU A O 1
ATOM 708 N N . LEU A 1 88 ? 17.440 5.974 -21.453 1.00 86.19 88 LEU A N 1
ATOM 709 C CA . LEU A 1 88 ? 17.579 6.045 -19.997 1.00 86.19 88 LEU A CA 1
ATOM 710 C C . LEU A 1 88 ? 19.026 6.353 -19.602 1.00 86.19 88 LEU A C 1
ATOM 712 O O . LEU A 1 88 ? 19.256 7.218 -18.762 1.00 86.19 88 LEU A O 1
ATOM 716 N N . LEU A 1 89 ? 19.997 5.656 -20.197 1.00 89.19 89 LEU A N 1
ATOM 717 C CA . LEU A 1 89 ? 21.411 5.865 -19.886 1.00 89.19 89 LEU A CA 1
ATOM 718 C C . LEU A 1 89 ? 21.873 7.272 -20.272 1.00 89.19 89 LEU A C 1
ATOM 720 O O . LEU A 1 89 ? 22.593 7.901 -19.498 1.00 89.19 89 LEU A O 1
ATOM 724 N N . THR A 1 90 ? 21.418 7.789 -21.417 1.00 90.88 90 THR A N 1
ATOM 725 C CA . THR A 1 90 ? 21.662 9.179 -21.820 1.00 90.88 90 THR A CA 1
ATOM 726 C C . THR A 1 90 ? 21.093 10.156 -20.794 1.00 90.88 90 THR A C 1
ATOM 728 O O . THR A 1 90 ? 21.837 10.991 -20.293 1.00 90.88 90 THR A O 1
ATOM 731 N N . GLU A 1 91 ? 19.826 10.009 -20.399 1.00 86.56 91 GLU A N 1
ATOM 732 C CA . GLU A 1 91 ? 19.196 10.876 -19.391 1.00 86.56 91 GLU A CA 1
ATOM 733 C C . GLU A 1 91 ? 19.934 10.814 -18.039 1.00 86.56 91 GLU A C 1
ATOM 735 O O . GLU A 1 91 ? 20.145 11.838 -17.391 1.00 86.56 91 GLU A O 1
ATOM 740 N N . MET A 1 92 ? 20.360 9.625 -17.594 1.00 85.94 92 MET A N 1
ATOM 741 C CA . MET A 1 92 ? 21.121 9.466 -16.347 1.00 85.94 92 MET A CA 1
ATOM 742 C C . MET A 1 92 ? 22.479 10.173 -16.414 1.00 85.94 92 MET A C 1
ATOM 744 O O . MET A 1 92 ? 22.864 10.856 -15.463 1.00 85.94 92 MET A O 1
ATOM 748 N N . LEU A 1 93 ? 23.188 10.045 -17.538 1.00 88.38 93 LEU A N 1
ATOM 749 C CA . LEU A 1 93 ? 24.449 10.745 -17.772 1.00 88.38 93 LEU A CA 1
ATOM 750 C C . LEU A 1 93 ? 24.254 12.262 -17.814 1.00 88.38 93 LEU A C 1
ATOM 752 O O . LEU A 1 93 ? 25.031 12.985 -17.203 1.00 88.38 93 LEU A O 1
ATOM 756 N N . GLU A 1 94 ? 23.209 12.751 -18.472 1.00 89.31 94 GLU A N 1
ATOM 757 C CA . GLU A 1 94 ? 22.936 14.187 -18.565 1.00 89.31 94 GLU A CA 1
ATOM 758 C C . GLU A 1 94 ? 22.536 14.793 -17.213 1.00 89.31 94 GLU A C 1
ATOM 760 O O . GLU A 1 94 ? 23.038 15.853 -16.837 1.00 89.31 94 GLU A O 1
ATOM 765 N N . LEU A 1 95 ? 21.667 14.121 -16.449 1.00 83.69 95 LEU A N 1
ATOM 766 C CA . LEU A 1 95 ? 21.166 14.640 -15.172 1.00 83.69 95 LEU A CA 1
ATOM 767 C C . LEU A 1 95 ? 22.142 14.466 -14.008 1.00 83.69 95 LEU A C 1
ATOM 769 O O . LEU A 1 95 ? 22.156 15.286 -13.087 1.00 83.69 95 LEU A O 1
ATOM 773 N N . HIS A 1 96 ? 22.901 13.373 -13.996 1.00 81.50 96 HIS A N 1
ATOM 774 C CA . HIS A 1 96 ? 23.681 12.960 -12.828 1.00 81.50 96 HIS A CA 1
ATOM 775 C C . HIS A 1 96 ? 25.172 12.791 -13.117 1.00 81.50 96 HIS A C 1
ATOM 777 O O . HIS A 1 96 ? 25.930 12.492 -12.193 1.00 81.50 96 HIS A O 1
ATOM 783 N N . ASN A 1 97 ? 25.603 12.984 -14.370 1.00 87.31 97 ASN A N 1
ATOM 784 C CA . ASN A 1 97 ? 26.979 12.767 -14.825 1.00 87.31 97 ASN A CA 1
ATOM 785 C C . ASN A 1 97 ? 27.512 11.359 -14.495 1.00 87.31 97 ASN A C 1
ATOM 787 O O . ASN A 1 97 ? 28.718 11.162 -14.353 1.00 87.31 97 ASN A O 1
ATOM 791 N N . ASN A 1 98 ? 26.610 10.390 -14.296 1.00 87.06 98 ASN A N 1
ATOM 792 C CA . ASN A 1 98 ? 26.938 9.007 -13.970 1.00 87.06 98 ASN A CA 1
ATOM 793 C C . ASN A 1 98 ? 25.705 8.096 -14.106 1.00 87.06 98 ASN A C 1
ATOM 795 O O . ASN A 1 98 ? 24.570 8.546 -13.944 1.00 87.06 98 ASN A O 1
ATOM 799 N N . TYR A 1 99 ? 25.927 6.799 -14.307 1.00 87.31 99 TYR A N 1
ATOM 800 C CA . TYR A 1 99 ? 24.906 5.758 -14.177 1.00 87.31 99 TYR A CA 1
ATOM 801 C C . TYR A 1 99 ? 25.445 4.570 -13.369 1.00 87.31 99 TYR A C 1
ATOM 803 O O . TYR A 1 99 ? 26.613 4.519 -12.993 1.00 87.31 99 TYR A O 1
ATOM 811 N N . SER A 1 100 ? 24.570 3.630 -13.007 1.00 84.94 100 SER A N 1
ATOM 812 C CA . SER A 1 100 ? 24.995 2.471 -12.218 1.00 84.94 100 SER A CA 1
ATOM 813 C C . SER A 1 100 ? 25.865 1.528 -13.063 1.00 84.94 100 SER A C 1
ATOM 815 O O . SER A 1 100 ? 25.400 1.114 -14.125 1.00 84.94 100 SER A O 1
ATOM 817 N N . PRO A 1 101 ? 27.036 1.072 -12.569 1.00 88.44 101 PRO A N 1
ATOM 818 C CA . PRO A 1 101 ? 27.875 0.096 -13.277 1.00 88.44 101 PRO A CA 1
ATOM 819 C C . PRO A 1 101 ? 27.167 -1.226 -13.599 1.00 88.44 101 PRO A C 1
ATOM 821 O O . PRO A 1 101 ? 27.649 -2.009 -14.407 1.00 88.44 101 PRO A O 1
ATOM 824 N N . ILE A 1 102 ? 26.002 -1.492 -12.994 1.00 86.31 102 ILE A N 1
ATOM 825 C CA . ILE A 1 102 ? 25.186 -2.662 -13.331 1.00 86.31 102 ILE A CA 1
ATOM 826 C C . ILE A 1 102 ? 24.788 -2.689 -14.815 1.00 86.31 102 ILE A C 1
ATOM 828 O O . ILE A 1 102 ? 24.656 -3.769 -15.371 1.00 86.31 102 ILE A O 1
ATOM 832 N N . PHE A 1 103 ? 24.642 -1.526 -15.460 1.00 87.06 103 PHE A N 1
ATOM 833 C CA . PHE A 1 103 ? 24.325 -1.426 -16.888 1.00 87.06 103 PHE A CA 1
ATOM 834 C C . PHE A 1 103 ? 25.542 -1.644 -17.800 1.00 87.06 103 PHE A C 1
ATOM 836 O O . PHE A 1 103 ? 25.380 -1.749 -19.011 1.00 87.06 103 PHE A O 1
ATOM 843 N N . GLU A 1 104 ? 26.754 -1.722 -17.242 1.00 89.25 104 GLU A N 1
ATOM 844 C CA . GLU A 1 104 ? 27.950 -2.152 -17.979 1.00 89.25 104 GLU A CA 1
ATOM 845 C C . GLU A 1 104 ? 28.042 -3.682 -18.055 1.00 89.25 104 GLU A C 1
ATOM 847 O O . GLU A 1 104 ? 28.784 -4.226 -18.875 1.00 89.25 104 GLU A O 1
ATOM 852 N N . ALA A 1 105 ? 27.292 -4.393 -17.204 1.00 89.56 105 ALA A N 1
ATOM 853 C CA . ALA A 1 105 ? 27.273 -5.842 -17.219 1.00 89.56 105 ALA A CA 1
ATOM 854 C C . ALA A 1 105 ? 26.644 -6.348 -18.533 1.00 89.56 105 ALA A C 1
ATOM 856 O O . ALA A 1 105 ? 25.565 -5.888 -18.924 1.00 89.56 105 ALA A O 1
ATOM 857 N N . PRO A 1 106 ? 27.273 -7.321 -19.216 1.00 89.25 106 PRO A N 1
ATOM 858 C CA . PRO A 1 106 ? 26.717 -7.894 -20.433 1.00 89.25 106 PRO A CA 1
ATOM 859 C C . PRO A 1 106 ? 25.285 -8.400 -20.222 1.00 89.25 106 PRO A C 1
ATOM 861 O O . PRO A 1 106 ? 24.999 -9.070 -19.230 1.00 89.25 106 PRO A O 1
ATOM 864 N N . PHE A 1 107 ? 24.407 -8.115 -21.188 1.00 85.88 107 PHE A N 1
ATOM 865 C CA . PHE A 1 107 ? 22.991 -8.527 -21.206 1.00 85.88 107 PHE A CA 1
ATOM 866 C C . PHE A 1 107 ? 22.115 -7.940 -20.099 1.00 85.88 107 PHE A C 1
ATOM 868 O O . PHE A 1 107 ? 20.954 -8.327 -19.996 1.00 85.88 107 PHE A O 1
ATOM 875 N N . VAL A 1 108 ? 22.635 -7.006 -19.302 1.00 86.00 108 VAL A N 1
ATOM 876 C CA . VAL A 1 108 ? 21.807 -6.216 -18.400 1.00 86.00 108 VAL A CA 1
ATOM 877 C C . VAL A 1 108 ? 21.317 -4.989 -19.147 1.00 86.00 108 VAL A C 1
ATOM 879 O O . VAL A 1 108 ? 22.092 -4.154 -19.609 1.00 86.00 108 VAL A O 1
ATOM 882 N N . ASP A 1 109 ? 20.004 -4.870 -19.239 1.00 87.62 109 ASP A N 1
ATOM 883 C CA . ASP A 1 109 ? 19.326 -3.680 -19.727 1.00 87.62 109 ASP A CA 1
ATOM 884 C C . ASP A 1 109 ? 18.166 -3.319 -18.797 1.00 87.62 109 ASP A C 1
ATOM 886 O O . ASP A 1 109 ? 17.872 -4.015 -17.822 1.00 87.62 109 ASP A O 1
ATOM 890 N N . ILE A 1 110 ? 17.476 -2.223 -19.098 1.00 84.06 110 ILE A N 1
ATOM 891 C CA . ILE A 1 110 ? 16.292 -1.826 -18.331 1.00 84.06 110 ILE A CA 1
ATOM 892 C C . ILE A 1 110 ? 15.233 -2.938 -18.272 1.00 84.06 110 ILE A C 1
ATOM 894 O O . ILE A 1 110 ? 14.610 -3.131 -17.235 1.00 84.06 110 ILE A O 1
ATOM 898 N N . HIS A 1 111 ? 15.060 -3.719 -19.338 1.00 80.94 111 HIS A N 1
ATOM 899 C CA . HIS A 1 111 ? 14.043 -4.767 -19.429 1.00 80.94 111 HIS A CA 1
ATOM 900 C C . HIS A 1 111 ? 14.376 -5.992 -18.569 1.00 80.94 111 HIS A C 1
ATOM 902 O O . HIS A 1 111 ? 13.500 -6.804 -18.284 1.00 80.94 111 HIS A O 1
ATOM 908 N N . THR A 1 112 ? 15.620 -6.093 -18.104 1.00 84.62 112 THR A N 1
ATOM 909 C CA . THR A 1 112 ? 16.085 -7.118 -17.166 1.00 84.62 112 THR A CA 1
ATOM 910 C C . THR A 1 112 ? 15.525 -6.896 -15.754 1.00 84.62 112 THR A C 1
ATOM 912 O O . THR A 1 112 ? 15.451 -7.827 -14.950 1.00 84.62 112 THR A O 1
ATOM 915 N N . PHE A 1 113 ? 15.100 -5.672 -15.427 1.00 82.56 113 PHE A N 1
ATOM 916 C CA . PHE A 1 113 ? 14.603 -5.325 -14.101 1.00 82.56 113 PHE A CA 1
ATOM 917 C C . PHE A 1 113 ? 13.079 -5.440 -14.019 1.00 82.56 113 PHE A C 1
ATOM 919 O O . PHE A 1 113 ? 12.343 -4.851 -14.806 1.00 82.56 113 PHE A O 1
ATOM 926 N N . CYS A 1 114 ? 12.602 -6.143 -12.993 1.00 79.81 114 CYS A N 1
ATOM 927 C CA . CYS A 1 114 ? 11.186 -6.199 -12.640 1.00 79.81 114 CYS A CA 1
ATOM 928 C C . CYS A 1 114 ? 10.920 -5.370 -11.382 1.00 79.81 114 CYS A C 1
ATOM 930 O O . CYS A 1 114 ? 11.722 -5.358 -10.445 1.00 79.81 114 CYS A O 1
ATOM 932 N N . ILE A 1 115 ? 9.772 -4.691 -11.347 1.00 82.62 115 ILE A N 1
ATOM 933 C CA . ILE A 1 115 ? 9.320 -3.997 -10.141 1.00 82.62 115 ILE A CA 1
ATOM 934 C C . ILE A 1 115 ? 8.922 -5.053 -9.112 1.00 82.62 115 ILE A C 1
ATOM 936 O O . ILE A 1 115 ? 8.034 -5.868 -9.348 1.00 82.62 115 ILE A O 1
ATOM 940 N N . ASP A 1 116 ? 9.577 -5.014 -7.959 1.00 84.94 116 ASP A N 1
ATOM 941 C CA . ASP A 1 116 ? 9.290 -5.931 -6.868 1.00 84.94 116 ASP A CA 1
ATOM 942 C C . ASP A 1 116 ? 8.001 -5.535 -6.132 1.00 84.94 116 ASP A C 1
ATOM 944 O O . ASP A 1 116 ? 7.922 -4.457 -5.529 1.00 84.94 116 ASP A O 1
ATOM 948 N N . TRP A 1 117 ? 7.016 -6.441 -6.146 1.00 89.75 117 TRP A N 1
ATOM 949 C CA . TRP A 1 117 ? 5.728 -6.288 -5.464 1.00 89.75 117 TRP A CA 1
ATOM 950 C C . TRP A 1 117 ? 5.894 -5.979 -3.975 1.00 89.75 117 TRP A C 1
ATOM 952 O O . TRP A 1 117 ? 5.151 -5.177 -3.406 1.00 89.75 117 TRP A O 1
ATOM 962 N N 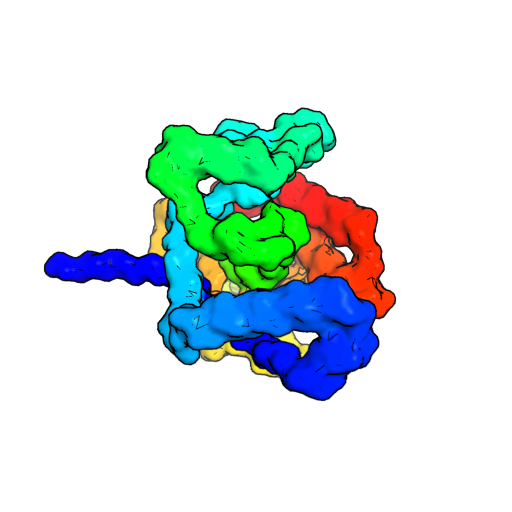. LEU A 1 118 ? 6.899 -6.579 -3.332 1.00 92.50 118 LEU A N 1
ATOM 963 C CA . LEU A 1 118 ? 7.150 -6.365 -1.912 1.00 92.50 118 LEU A CA 1
ATOM 964 C C . LEU A 1 118 ? 7.441 -4.889 -1.614 1.00 92.50 118 LEU A C 1
ATOM 966 O O . LEU A 1 118 ? 6.907 -4.326 -0.657 1.00 92.50 118 LEU A O 1
ATO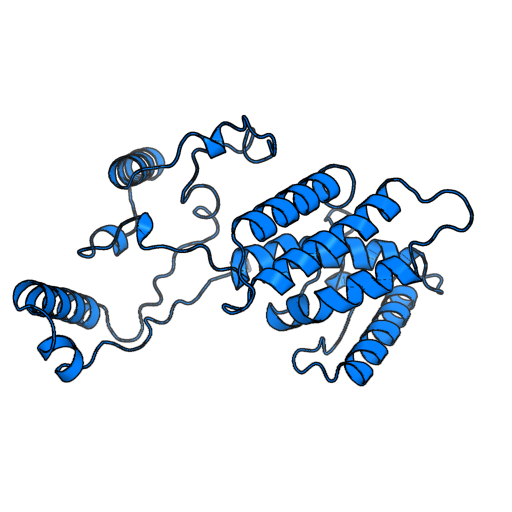M 970 N N . HIS A 1 119 ? 8.261 -4.234 -2.434 1.00 87.81 119 HIS A N 1
ATOM 971 C CA . HIS A 1 119 ? 8.625 -2.838 -2.206 1.00 87.81 119 HIS A CA 1
ATOM 972 C C . HIS A 1 119 ? 7.561 -1.862 -2.713 1.00 87.81 119 HIS A C 1
ATOM 974 O O . HIS A 1 119 ? 7.267 -0.886 -2.020 1.00 87.81 119 HIS A O 1
ATOM 980 N N . CYS A 1 120 ? 6.984 -2.093 -3.897 1.00 88.62 120 CYS A N 1
ATOM 981 C CA . CYS A 1 120 ? 6.029 -1.148 -4.483 1.00 88.62 120 CYS A CA 1
ATOM 982 C C . CYS A 1 120 ? 4.632 -1.247 -3.851 1.00 88.62 120 CYS A C 1
ATOM 984 O O . CYS A 1 120 ? 3.980 -0.222 -3.635 1.00 88.62 120 CYS A O 1
ATOM 986 N N . CYS A 1 121 ? 4.198 -2.458 -3.498 1.00 93.31 121 CYS A N 1
ATOM 987 C CA . CYS A 1 121 ? 2.884 -2.715 -2.931 1.00 93.31 121 CYS A CA 1
ATOM 988 C C . CYS A 1 121 ? 2.964 -2.897 -1.421 1.00 93.31 121 CYS A C 1
ATOM 990 O O . CYS A 1 121 ? 2.501 -2.006 -0.712 1.00 93.31 121 CYS A O 1
ATOM 992 N N . ASP A 1 122 ? 3.575 -3.975 -0.912 1.00 95.62 122 ASP A N 1
ATOM 993 C CA . ASP A 1 122 ? 3.489 -4.301 0.523 1.00 95.62 122 ASP A CA 1
ATOM 994 C C . ASP A 1 122 ? 4.050 -3.178 1.413 1.00 95.62 122 ASP A C 1
ATOM 996 O O . ASP A 1 122 ? 3.365 -2.721 2.324 1.00 95.62 122 ASP A O 1
ATOM 1000 N N . LEU A 1 123 ? 5.269 -2.698 1.139 1.00 94.38 123 LEU A N 1
ATOM 1001 C CA . LEU A 1 123 ? 5.908 -1.589 1.875 1.00 94.38 123 LEU A CA 1
ATOM 1002 C C . LEU A 1 123 ? 5.537 -0.195 1.333 1.00 94.38 123 LEU A C 1
ATOM 1004 O O . LEU A 1 123 ? 5.753 0.831 1.994 1.00 94.38 123 LEU A O 1
ATOM 1008 N N . GLY A 1 124 ? 4.996 -0.156 0.118 1.00 93.12 124 GLY A N 1
ATOM 1009 C CA . GLY A 1 124 ? 4.533 1.052 -0.547 1.00 93.12 124 GLY A CA 1
ATOM 1010 C C . GLY A 1 124 ? 3.052 1.292 -0.280 1.00 93.12 124 GLY A C 1
ATOM 1011 O O . GLY A 1 124 ? 2.650 1.566 0.857 1.00 93.12 124 GLY A O 1
ATOM 1012 N N . VAL A 1 125 ? 2.251 1.180 -1.343 1.00 94.25 125 VAL A N 1
ATOM 1013 C CA . VAL A 1 125 ? 0.846 1.616 -1.349 1.00 94.25 125 VAL A CA 1
ATOM 1014 C C . VAL A 1 125 ? -0.045 0.861 -0.361 1.00 94.25 125 VAL A C 1
ATOM 1016 O O . VAL A 1 125 ? -0.990 1.446 0.161 1.00 94.25 125 VAL A O 1
ATOM 1019 N N . CYS A 1 126 ? 0.257 -0.404 -0.055 1.00 97.06 126 CYS A N 1
ATOM 1020 C CA . CYS A 1 126 ? -0.517 -1.207 0.890 1.00 97.06 126 CYS A CA 1
ATOM 1021 C C . CYS A 1 126 ? -0.387 -0.654 2.312 1.00 97.06 126 CYS A C 1
ATOM 1023 O O . CYS A 1 126 ? -1.393 -0.423 2.972 1.00 97.06 126 CYS A O 1
ATOM 1025 N N . GLN A 1 127 ? 0.828 -0.349 2.776 1.00 97.31 127 GLN A N 1
ATOM 1026 C CA . GLN A 1 127 ? 1.031 0.274 4.088 1.00 97.31 127 GLN A CA 1
ATOM 1027 C C . GLN A 1 127 ? 0.413 1.666 4.196 1.00 97.31 127 GLN A C 1
ATOM 1029 O O . GLN A 1 127 ? -0.143 2.008 5.244 1.00 97.31 127 GLN A O 1
ATOM 1034 N N . ASP A 1 128 ? 0.516 2.470 3.136 1.00 95.75 128 ASP A N 1
ATOM 1035 C CA . ASP A 1 128 ? -0.102 3.797 3.103 1.00 95.75 128 ASP A CA 1
ATOM 1036 C C . ASP A 1 128 ? -1.627 3.668 3.215 1.00 95.75 128 ASP A C 1
ATOM 1038 O O . ASP A 1 128 ? -2.251 4.303 4.067 1.00 95.75 128 ASP A O 1
ATOM 1042 N N . TYR A 1 129 ? -2.222 2.761 2.441 1.00 97.62 129 TYR A N 1
ATOM 1043 C CA . TYR A 1 129 ? -3.652 2.487 2.490 1.00 97.62 129 TYR A CA 1
ATOM 1044 C C . TYR A 1 129 ? -4.110 1.909 3.833 1.00 97.62 129 TYR A C 1
ATOM 1046 O O . TYR A 1 129 ? -5.020 2.462 4.448 1.00 97.62 129 TYR A O 1
ATOM 1054 N N . LEU A 1 130 ? -3.463 0.849 4.328 1.00 98.31 130 LEU A N 1
ATOM 1055 C CA . LEU A 1 130 ? -3.802 0.218 5.606 1.00 98.31 130 LEU A CA 1
ATOM 1056 C C . LEU A 1 130 ? -3.738 1.227 6.749 1.00 98.31 130 LEU A C 1
ATOM 1058 O O . LEU A 1 130 ? -4.641 1.253 7.575 1.00 98.31 130 LEU A O 1
ATOM 1062 N N . GLY A 1 131 ? -2.722 2.095 6.775 1.00 97.50 131 GLY A N 1
ATOM 1063 C CA . GLY A 1 131 ? -2.621 3.152 7.779 1.00 97.50 131 GLY A CA 1
ATOM 1064 C C . GLY A 1 131 ? -3.826 4.093 7.769 1.00 97.50 131 GLY A C 1
ATOM 1065 O O . GLY A 1 131 ? -4.383 4.375 8.829 1.00 97.50 131 GLY A O 1
ATOM 1066 N N . ASN A 1 132 ? -4.251 4.547 6.586 1.00 96.62 132 ASN A N 1
ATOM 1067 C CA . ASN A 1 132 ? -5.407 5.436 6.434 1.00 96.62 132 ASN A CA 1
ATOM 1068 C C . ASN A 1 132 ? -6.727 4.736 6.773 1.00 96.62 132 ASN A C 1
ATOM 1070 O O . ASN A 1 132 ? -7.513 5.260 7.562 1.00 96.62 132 ASN A O 1
ATOM 1074 N N . ALA A 1 133 ? -6.941 3.526 6.254 1.00 97.19 133 ALA A N 1
ATOM 1075 C CA . ALA A 1 133 ? -8.133 2.734 6.536 1.00 97.19 133 ALA A CA 1
ATOM 1076 C C . ALA A 1 133 ? -8.258 2.416 8.034 1.00 97.19 133 ALA A C 1
ATOM 1078 O O . ALA A 1 133 ? -9.304 2.654 8.633 1.00 97.19 133 ALA A O 1
ATOM 1079 N N . MET A 1 134 ? -7.175 1.957 8.668 1.00 98.00 134 MET A N 1
ATOM 1080 C CA . MET A 1 134 ? -7.128 1.685 10.107 1.00 98.00 134 MET A CA 1
ATOM 1081 C C . MET A 1 134 ? -7.367 2.941 10.942 1.00 98.00 134 MET A C 1
ATOM 1083 O O . MET A 1 134 ? -8.061 2.870 11.952 1.00 98.00 134 MET A O 1
ATOM 1087 N N . TRP A 1 135 ? -6.821 4.090 10.532 1.00 96.62 135 TRP A N 1
ATOM 1088 C CA . TRP A 1 135 ? -7.056 5.357 11.222 1.00 96.62 135 TRP A CA 1
ATOM 1089 C C . TRP A 1 135 ? -8.531 5.758 11.167 1.00 96.62 135 TRP A C 1
ATOM 1091 O O . TRP A 1 135 ? -9.103 6.123 12.193 1.00 96.62 135 TRP A O 1
ATOM 1101 N N . LEU A 1 136 ? -9.161 5.630 9.995 1.00 95.00 136 LEU A N 1
ATOM 1102 C CA . LEU A 1 136 ? -10.584 5.903 9.811 1.00 95.00 136 LEU A CA 1
ATOM 1103 C C . LEU A 1 136 ? -11.450 4.939 10.636 1.00 95.00 136 LEU A C 1
ATOM 1105 O O . LEU A 1 136 ? -12.314 5.389 11.386 1.00 95.00 136 LEU A O 1
ATOM 1109 N N . ILE A 1 137 ? -11.174 3.633 10.578 1.00 96.50 137 ILE A N 1
ATOM 1110 C CA . ILE A 1 137 ? -11.875 2.608 11.369 1.00 96.50 137 ILE A CA 1
ATOM 1111 C C . ILE A 1 137 ? -11.720 2.875 12.869 1.00 96.50 137 ILE A C 1
ATOM 1113 O O . ILE A 1 137 ? -12.705 2.818 13.603 1.00 96.50 137 ILE A O 1
ATOM 1117 N N . ALA A 1 138 ? -10.520 3.236 13.333 1.00 96.75 138 ALA A N 1
ATOM 1118 C CA . ALA A 1 138 ? -10.281 3.550 14.738 1.00 96.75 138 ALA A CA 1
ATOM 1119 C C . ALA A 1 138 ? -11.198 4.675 15.239 1.00 96.75 138 ALA A C 1
ATOM 1121 O O . ALA A 1 138 ? -11.617 4.641 16.391 1.00 96.75 138 ALA A O 1
ATOM 1122 N N . THR A 1 139 ? -11.590 5.637 14.391 1.00 94.00 139 THR A N 1
ATOM 1123 C CA . THR A 1 139 ? -12.538 6.694 14.794 1.00 94.00 139 THR A CA 1
ATOM 1124 C C . THR A 1 139 ? -13.943 6.187 15.136 1.00 94.00 139 THR A C 1
ATOM 1126 O O . THR A 1 139 ? -14.669 6.892 15.835 1.00 94.00 139 THR A O 1
ATOM 1129 N N . LYS A 1 140 ? -14.305 4.981 14.681 1.00 94.06 140 LYS A N 1
ATOM 1130 C CA . LYS A 1 140 ? -15.598 4.319 14.922 1.00 94.06 140 LYS A CA 1
ATOM 1131 C C . LYS A 1 140 ? -15.580 3.362 16.111 1.00 94.06 140 LYS A C 1
ATOM 1133 O O . LYS A 1 140 ? -16.627 2.858 16.505 1.00 94.06 140 LYS A O 1
ATOM 1138 N N . LEU A 1 141 ? -14.402 3.094 16.666 1.00 95.69 141 LEU A N 1
ATOM 1139 C CA . LEU A 1 141 ? -14.234 2.191 17.797 1.00 95.69 141 LEU A CA 1
ATOM 1140 C C . LEU A 1 141 ? -14.425 2.921 19.134 1.00 95.69 141 LEU A C 1
ATOM 1142 O O . LEU A 1 141 ? -14.213 4.136 19.210 1.00 95.69 141 LEU A O 1
ATOM 1146 N N . PRO A 1 142 ? -14.820 2.200 20.200 1.00 95.00 142 PRO A N 1
ATOM 1147 C CA . PRO A 1 142 ? -15.001 2.794 21.518 1.00 95.00 142 PRO A CA 1
ATOM 1148 C C . PRO A 1 142 ? -13.683 3.342 22.087 1.00 95.00 142 PRO A C 1
ATOM 1150 O O . PRO A 1 142 ? -12.600 2.810 21.832 1.00 95.00 142 PRO A O 1
ATOM 1153 N N . GLY A 1 143 ? -13.795 4.396 22.896 1.00 95.75 143 GLY A N 1
ATOM 1154 C CA . GLY A 1 143 ? -12.678 5.037 23.588 1.00 95.75 143 GLY A CA 1
ATOM 1155 C C . GLY A 1 143 ? -12.626 6.548 23.371 1.00 95.75 143 GLY A C 1
ATOM 1156 O O . GLY A 1 143 ? -12.976 7.064 22.305 1.00 95.75 143 GLY A O 1
ATOM 1157 N N . ASP A 1 144 ? -12.130 7.252 24.381 1.00 95.94 144 ASP A N 1
ATOM 1158 C CA . ASP A 1 144 ? -12.007 8.712 24.396 1.00 95.94 144 ASP A CA 1
ATOM 1159 C C . ASP A 1 144 ? -10.686 9.177 23.776 1.00 95.94 144 ASP A C 1
ATOM 1161 O O . ASP A 1 144 ? -10.558 10.310 23.314 1.00 95.94 144 ASP A O 1
ATOM 1165 N N . THR A 1 145 ? -9.692 8.287 23.729 1.00 96.94 145 THR A N 1
ATOM 1166 C CA . THR A 1 145 ? -8.363 8.571 23.184 1.00 96.94 145 THR A CA 1
ATOM 1167 C C . THR A 1 145 ? -8.027 7.658 22.012 1.00 96.94 145 THR A C 1
ATOM 1169 O O . THR A 1 145 ? -8.519 6.532 21.898 1.00 96.94 145 THR A O 1
ATOM 1172 N N . MET A 1 146 ? -7.131 8.126 21.138 1.00 95.81 146 MET A N 1
ATOM 1173 C CA . MET A 1 146 ? -6.649 7.317 20.016 1.00 95.81 146 MET A CA 1
ATOM 1174 C C . MET A 1 146 ? -5.916 6.053 20.488 1.00 95.81 146 MET A C 1
ATOM 1176 O O . MET A 1 146 ? -6.004 5.017 19.835 1.00 95.81 146 MET A O 1
ATOM 1180 N N . ASP A 1 147 ? -5.254 6.098 21.645 1.00 97.38 147 ASP A N 1
ATOM 1181 C CA . ASP A 1 147 ? -4.665 4.926 22.295 1.00 97.38 147 ASP A CA 1
ATOM 1182 C C . ASP A 1 147 ? -5.710 3.849 22.597 1.00 97.38 147 ASP A C 1
ATOM 1184 O O . ASP A 1 147 ? -5.514 2.688 22.242 1.00 97.38 147 ASP A O 1
ATOM 1188 N N . GLN A 1 148 ? -6.830 4.220 23.226 1.00 98.31 148 GLN A N 1
ATOM 1189 C CA . GLN A 1 148 ? -7.903 3.276 23.556 1.00 98.31 148 GLN A CA 1
ATOM 1190 C C . GLN A 1 148 ? -8.532 2.685 22.288 1.00 98.31 148 GLN A C 1
ATOM 1192 O O . GLN A 1 148 ? -8.687 1.469 22.187 1.00 98.31 148 GLN A O 1
ATOM 1197 N N . ARG A 1 149 ? -8.795 3.529 21.285 1.00 98.38 149 ARG A N 1
ATOM 1198 C CA . ARG A 1 149 ? -9.343 3.104 19.988 1.00 98.38 149 ARG A CA 1
ATOM 1199 C C . ARG A 1 149 ? -8.393 2.180 19.226 1.00 98.38 149 ARG A C 1
ATOM 1201 O O . ARG A 1 149 ? -8.827 1.189 18.650 1.00 98.38 149 ARG A O 1
ATOM 1208 N N . THR A 1 150 ? -7.089 2.457 19.270 1.00 98.19 150 THR A N 1
ATOM 1209 C CA . THR A 1 150 ? -6.061 1.606 18.647 1.00 98.19 150 THR A CA 1
ATOM 1210 C C . THR A 1 150 ? -5.954 0.250 19.348 1.00 98.19 150 THR A C 1
ATOM 1212 O O . THR A 1 150 ? -5.744 -0.759 18.681 1.00 98.19 150 THR A O 1
ATOM 1215 N N . ARG A 1 151 ? -6.145 0.190 20.675 1.00 98.19 151 ARG A N 1
ATOM 1216 C CA . ARG A 1 151 ? -6.217 -1.090 21.402 1.00 98.19 151 ARG A CA 1
ATOM 1217 C C . ARG A 1 151 ? -7.432 -1.905 20.969 1.00 98.19 151 ARG A C 1
ATOM 1219 O O . ARG A 1 151 ? -7.260 -3.061 20.607 1.00 98.19 151 ARG A O 1
ATOM 1226 N N . ALA A 1 152 ? -8.614 -1.288 20.910 1.00 98.38 152 ALA A N 1
ATOM 1227 C CA . ALA A 1 152 ? -9.821 -1.951 20.412 1.00 98.38 152 ALA A CA 1
ATOM 1228 C C . ALA A 1 152 ? -9.645 -2.457 18.966 1.00 98.38 152 ALA A C 1
ATOM 1230 O O . ALA A 1 152 ? -10.068 -3.563 18.636 1.00 98.38 152 ALA A O 1
ATOM 1231 N N . LEU A 1 153 ? -8.961 -1.680 18.118 1.00 98.50 153 LEU A N 1
ATOM 1232 C CA . LEU A 1 153 ? -8.627 -2.085 16.752 1.00 98.50 153 LEU A CA 1
ATOM 1233 C C . LEU A 1 153 ? -7.718 -3.317 16.741 1.00 98.50 153 LEU A C 1
ATOM 1235 O O . LEU A 1 153 ? -7.942 -4.257 15.983 1.00 98.50 153 LEU A O 1
ATOM 1239 N N . PHE A 1 154 ? -6.689 -3.319 17.588 1.00 98.56 154 PHE A N 1
ATOM 1240 C CA . PHE A 1 154 ? -5.757 -4.434 17.669 1.00 98.56 154 PHE A CA 1
ATOM 1241 C C . PHE A 1 154 ? -6.412 -5.699 18.232 1.00 98.56 154 PHE A C 1
ATOM 1243 O O . PHE A 1 154 ? -6.085 -6.797 17.795 1.00 98.56 154 PHE A O 1
ATOM 1250 N N . ASP A 1 155 ? -7.371 -5.567 19.147 1.00 98.44 155 ASP A N 1
ATOM 1251 C CA . ASP A 1 155 ? -8.161 -6.694 19.651 1.00 98.44 155 ASP A CA 1
ATOM 1252 C C . ASP A 1 155 ? -8.981 -7.364 18.542 1.00 98.44 155 ASP A C 1
ATOM 1254 O O . ASP A 1 155 ? -9.047 -8.593 18.489 1.00 98.44 155 ASP A O 1
ATOM 1258 N N . ASP A 1 156 ? -9.556 -6.578 17.628 1.00 98.44 156 ASP A N 1
ATOM 1259 C CA . ASP A 1 156 ? -10.264 -7.082 16.444 1.00 98.44 156 ASP A CA 1
ATOM 1260 C C . ASP A 1 156 ? -9.302 -7.786 15.465 1.00 98.44 156 ASP A C 1
ATOM 1262 O O . ASP A 1 156 ? -9.566 -8.908 15.029 1.00 98.44 156 ASP A O 1
ATOM 1266 N N . ILE A 1 157 ? -8.125 -7.200 15.214 1.00 98.50 157 ILE A N 1
ATOM 1267 C CA . ILE A 1 157 ? -7.063 -7.822 14.401 1.00 98.50 157 ILE A CA 1
ATOM 1268 C C . ILE A 1 157 ? -6.605 -9.159 15.006 1.00 98.50 157 ILE A C 1
ATOM 1270 O O . ILE A 1 157 ? -6.430 -10.142 14.286 1.00 98.50 157 ILE A O 1
ATOM 1274 N N . ARG A 1 158 ? -6.423 -9.236 16.331 1.00 98.12 158 ARG A N 1
ATOM 1275 C CA . ARG A 1 158 ? -6.013 -10.476 17.012 1.00 98.12 158 ARG A CA 1
ATOM 1276 C C . ARG A 1 158 ? -7.068 -11.574 16.892 1.00 98.12 158 ARG A C 1
ATOM 1278 O O . ARG A 1 158 ? -6.705 -12.734 16.703 1.00 98.12 158 ARG A O 1
ATOM 1285 N N . GLN A 1 159 ? -8.353 -11.221 16.953 1.00 98.06 159 GLN A N 1
ATOM 1286 C CA . GLN A 1 159 ? -9.442 -12.167 16.689 1.00 98.06 159 GLN A CA 1
ATOM 1287 C C . GLN A 1 159 ? -9.374 -12.701 15.255 1.00 98.06 159 GLN A C 1
ATOM 1289 O O . GLN A 1 159 ? -9.482 -13.909 15.043 1.00 98.06 159 GLN A O 1
ATOM 1294 N N . TYR A 1 160 ? -9.114 -11.827 14.280 1.00 98.12 160 TYR A N 1
ATOM 1295 C CA . TYR A 1 160 ? -8.895 -12.243 12.898 1.00 98.12 160 TYR A CA 1
ATOM 1296 C C . TYR A 1 160 ? -7.686 -13.177 12.745 1.00 98.12 160 TYR A C 1
ATOM 1298 O O . TYR A 1 160 ? -7.800 -14.202 12.074 1.00 98.12 160 TYR A O 1
ATOM 1306 N N . TYR A 1 161 ? -6.547 -12.882 13.379 1.00 97.81 161 TYR A N 1
ATOM 1307 C CA . TYR A 1 161 ? -5.374 -13.762 13.323 1.00 97.81 161 TYR A CA 1
ATOM 1308 C C . TYR A 1 161 ? -5.647 -15.143 13.926 1.00 97.81 161 TYR A C 1
ATOM 1310 O O . TYR A 1 161 ? -5.228 -16.151 13.355 1.00 97.81 161 TYR A O 1
ATOM 1318 N N . ALA A 1 162 ? -6.384 -15.206 15.038 1.00 96.81 162 ALA A N 1
ATOM 1319 C CA . ALA A 1 162 ? -6.777 -16.471 15.653 1.00 96.81 162 ALA A CA 1
ATOM 1320 C C . ALA A 1 162 ? -7.686 -17.306 14.732 1.00 96.81 162 ALA A C 1
ATOM 1322 O O . ALA A 1 162 ? -7.519 -18.522 14.642 1.00 96.81 162 ALA A O 1
ATOM 1323 N N . ALA A 1 163 ? -8.612 -16.658 14.019 1.00 97.31 163 ALA A N 1
ATOM 1324 C CA . ALA A 1 163 ? -9.530 -17.326 13.098 1.00 97.31 163 ALA A CA 1
ATOM 1325 C C . ALA A 1 163 ? -8.852 -17.777 11.792 1.00 97.31 163 ALA A C 1
ATOM 1327 O O . ALA A 1 163 ? -9.103 -18.884 11.319 1.00 97.31 163 ALA A O 1
ATOM 1328 N N . SER A 1 164 ? -7.982 -16.941 11.220 1.00 94.94 164 SER A N 1
ATOM 1329 C CA . SER A 1 164 ? -7.316 -17.205 9.935 1.00 94.94 164 SER A CA 1
ATOM 1330 C C . SER A 1 164 ? -6.057 -18.066 10.051 1.00 94.94 164 SER A C 1
ATOM 1332 O O . SER A 1 164 ? -5.549 -18.529 9.034 1.00 94.94 164 SER A O 1
ATOM 1334 N N . ARG A 1 165 ? -5.547 -18.295 11.273 1.00 92.00 165 ARG A N 1
ATOM 1335 C CA . ARG A 1 165 ? -4.250 -18.952 11.535 1.00 92.00 165 ARG A CA 1
ATOM 1336 C C . ARG A 1 165 ? -3.096 -18.285 10.778 1.00 92.00 165 ARG A C 1
ATOM 1338 O O . ARG A 1 165 ? -2.199 -18.960 10.280 1.00 92.00 165 ARG A O 1
ATOM 1345 N N . CYS A 1 166 ? -3.125 -16.958 10.684 1.00 92.25 166 CYS A N 1
ATOM 1346 C CA . CYS A 1 166 ? -2.108 -16.210 9.959 1.00 92.25 166 CYS A CA 1
ATOM 1347 C C . CYS A 1 166 ? -0.715 -16.391 10.586 1.00 92.25 166 CYS A C 1
ATOM 1349 O O . CYS A 1 166 ? -0.549 -16.191 11.786 1.00 92.25 166 CYS A O 1
ATOM 1351 N N . GLU A 1 167 ? 0.301 -16.703 9.784 1.00 92.75 167 GLU A N 1
ATOM 1352 C CA . GLU A 1 167 ? 1.686 -16.828 10.260 1.00 92.75 167 GLU A CA 1
ATOM 1353 C C . GLU A 1 167 ? 2.361 -15.466 10.474 1.00 92.75 167 GLU A C 1
ATOM 1355 O O . GLU A 1 167 ? 3.079 -15.255 11.451 1.00 92.75 167 GLU A O 1
ATOM 1360 N N . ASN A 1 168 ? 2.117 -14.516 9.568 1.00 95.81 168 ASN A N 1
ATOM 1361 C CA . ASN A 1 168 ? 2.711 -13.185 9.624 1.00 95.81 168 ASN A CA 1
ATOM 1362 C C . ASN A 1 168 ? 1.796 -12.256 10.421 1.00 95.81 168 ASN A C 1
ATOM 1364 O O . ASN A 1 168 ? 0.774 -11.813 9.911 1.00 95.81 168 ASN A O 1
ATOM 1368 N N . GLN A 1 169 ? 2.153 -11.962 11.669 1.00 97.94 169 GLN A N 1
ATOM 1369 C CA . GLN A 1 169 ? 1.318 -11.167 12.567 1.00 97.94 169 GLN A CA 1
ATOM 1370 C C . GLN A 1 169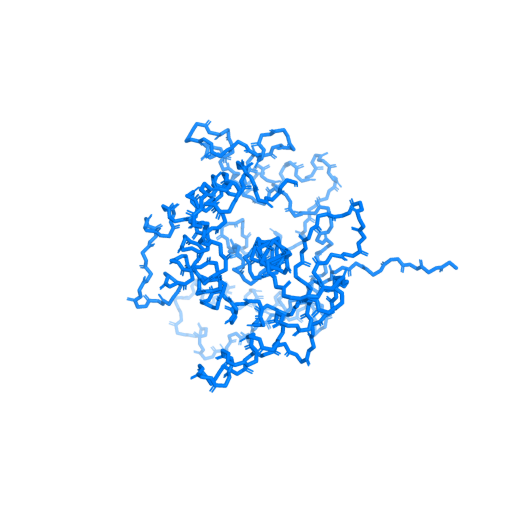 ? 2.064 -9.951 13.105 1.00 97.94 169 GLN A C 1
ATOM 1372 O O . GLN A 1 169 ? 3.250 -10.014 13.431 1.00 97.94 169 GLN A O 1
ATOM 1377 N N . LEU A 1 170 ? 1.331 -8.854 13.283 1.00 97.62 170 LEU A N 1
ATOM 1378 C CA . LEU A 1 170 ? 1.794 -7.742 14.107 1.00 97.62 170 LEU A CA 1
ATOM 1379 C C . LEU A 1 170 ? 1.889 -8.189 15.571 1.00 97.62 170 LEU A C 1
ATOM 1381 O O . LEU A 1 170 ? 0.898 -8.632 16.148 1.00 97.62 170 LEU A O 1
ATOM 1385 N N . SER A 1 171 ? 3.053 -8.007 16.196 1.00 96.88 171 SER A N 1
ATOM 1386 C CA . SER A 1 171 ? 3.227 -8.265 17.634 1.00 96.88 171 SER A CA 1
ATOM 1387 C C . SER A 1 171 ? 2.609 -7.175 18.514 1.00 96.88 171 SER A C 1
ATOM 1389 O O . SER A 1 171 ? 2.249 -7.420 19.663 1.00 96.88 171 SER A O 1
ATOM 1391 N N . THR A 1 172 ? 2.491 -5.961 17.980 1.00 97.56 172 THR A N 1
ATOM 1392 C CA . THR A 1 172 ? 1.927 -4.798 18.659 1.00 97.56 172 THR A CA 1
ATOM 1393 C C . THR A 1 172 ? 1.329 -3.838 17.640 1.00 97.56 172 THR A C 1
ATOM 1395 O O . THR A 1 172 ? 1.718 -3.835 16.471 1.00 97.56 172 THR A O 1
ATOM 1398 N N . LEU A 1 173 ? 0.405 -2.997 18.095 1.00 98.19 173 LEU A N 1
ATOM 1399 C CA . LEU A 1 173 ? -0.119 -1.879 17.330 1.00 98.19 173 LEU A CA 1
ATOM 1400 C C . LEU A 1 173 ? -0.231 -0.662 18.245 1.00 98.19 173 LEU A C 1
ATOM 1402 O O . LEU A 1 173 ? -0.920 -0.686 19.263 1.00 98.19 173 LEU A O 1
ATOM 1406 N N . THR A 1 174 ? 0.457 0.414 17.875 1.00 97.81 174 THR A N 1
ATOM 1407 C CA . THR A 1 174 ? 0.421 1.692 18.597 1.00 97.81 174 THR A CA 1
ATOM 1408 C C . THR A 1 174 ? -0.080 2.802 17.676 1.00 97.81 174 THR A C 1
ATOM 1410 O O . THR A 1 174 ? 0.086 2.698 16.457 1.00 97.81 174 THR A O 1
ATOM 1413 N N . PRO A 1 175 ? -0.621 3.911 18.209 1.00 97.31 175 PRO A N 1
ATOM 1414 C CA . PRO A 1 175 ? -1.048 5.033 17.373 1.00 97.31 175 PRO A CA 1
ATOM 1415 C C . PRO A 1 175 ? 0.067 5.568 16.464 1.00 97.31 175 PRO A C 1
ATOM 1417 O O . PRO A 1 175 ? -0.192 5.936 15.323 1.00 97.31 175 PRO A O 1
ATOM 1420 N N . LEU A 1 176 ? 1.328 5.536 16.915 1.00 97.25 176 LEU A N 1
ATOM 1421 C CA . LEU A 1 176 ? 2.489 5.980 16.129 1.00 97.25 176 LEU A CA 1
ATOM 1422 C C . LEU A 1 176 ? 2.831 5.053 14.951 1.00 97.25 176 LEU A C 1
ATOM 1424 O O . LEU A 1 176 ? 3.451 5.494 13.972 1.00 97.25 176 LEU A O 1
ATOM 1428 N N . MET A 1 177 ? 2.417 3.784 15.027 1.00 97.75 177 MET A N 1
ATOM 1429 C CA . MET A 1 177 ? 2.486 2.855 13.899 1.00 97.75 177 MET A CA 1
ATOM 1430 C C . MET A 1 177 ? 1.429 3.155 12.844 1.00 97.75 177 MET A C 1
ATOM 1432 O O . MET A 1 177 ? 1.655 2.783 11.702 1.00 97.75 177 MET A O 1
ATOM 1436 N N . LEU A 1 178 ? 0.333 3.837 13.194 1.00 96.50 178 LEU A N 1
ATOM 1437 C CA . LEU A 1 178 ? -0.684 4.289 12.243 1.00 96.50 178 LEU A CA 1
ATOM 1438 C C . LEU A 1 178 ? -0.399 5.703 11.735 1.00 96.50 178 LEU A C 1
ATOM 1440 O O . LEU A 1 178 ? -0.568 5.972 10.553 1.00 96.50 178 LEU A O 1
ATOM 1444 N N . ARG A 1 179 ? 0.072 6.613 12.597 1.00 96.06 179 ARG A N 1
ATOM 1445 C CA . ARG A 1 179 ? 0.371 8.007 12.247 1.00 96.06 179 ARG A CA 1
ATOM 1446 C C . ARG A 1 179 ? 1.487 8.569 13.129 1.00 96.06 179 ARG A C 1
ATOM 1448 O O . ARG A 1 179 ? 1.331 8.715 14.334 1.00 96.06 179 ARG A O 1
ATOM 1455 N N . LYS A 1 180 ? 2.624 8.939 12.523 1.00 94.00 180 LYS A N 1
ATOM 1456 C CA . LYS A 1 180 ? 3.819 9.407 13.267 1.00 94.00 180 LYS A CA 1
ATOM 1457 C C . LYS A 1 180 ? 3.615 10.749 13.965 1.00 94.00 180 LYS A C 1
ATOM 1459 O O . LYS A 1 180 ? 4.220 11.002 14.998 1.00 94.00 180 LYS A O 1
ATOM 1464 N N . ALA A 1 181 ? 2.861 11.637 13.327 1.00 93.50 181 ALA A N 1
ATOM 1465 C CA . ALA A 1 181 ? 2.615 12.999 13.774 1.00 93.50 181 ALA A CA 1
ATOM 1466 C C . ALA A 1 181 ? 1.348 13.529 13.098 1.00 93.50 181 ALA A C 1
ATOM 1468 O O . ALA A 1 181 ? 1.005 13.085 12.002 1.00 93.50 181 ALA A O 1
ATOM 1469 N N . ALA A 1 182 ? 0.700 14.526 13.699 1.00 90.69 182 ALA A N 1
ATOM 1470 C CA . ALA A 1 182 ? -0.487 15.157 13.122 1.00 90.69 182 ALA A CA 1
ATOM 1471 C C . ALA A 1 182 ? -0.224 15.764 11.728 1.00 90.69 182 ALA A C 1
ATOM 1473 O O . ALA A 1 182 ? -1.088 15.721 10.864 1.00 90.69 182 ALA A O 1
ATOM 1474 N N . SER A 1 183 ? 0.989 16.250 11.454 1.00 91.94 183 SER A N 1
ATOM 1475 C CA . SER A 1 183 ? 1.366 16.794 10.139 1.00 91.94 183 SER A CA 1
ATOM 1476 C C . SER A 1 183 ? 1.697 15.736 9.082 1.00 91.94 183 SER A C 1
ATOM 1478 O O . SER A 1 183 ? 2.058 16.079 7.957 1.00 91.94 183 SER A O 1
ATOM 1480 N N . LYS A 1 184 ? 1.651 14.447 9.434 1.00 91.81 184 LYS A N 1
ATOM 1481 C CA . LYS A 1 184 ? 1.932 13.342 8.518 1.00 91.81 184 LYS A CA 1
ATOM 1482 C C . LYS A 1 184 ? 0.657 12.556 8.254 1.00 91.81 184 LYS A C 1
ATOM 1484 O O . LYS A 1 184 ? -0.110 12.298 9.185 1.00 91.81 184 LYS A O 1
ATOM 1489 N N . ALA A 1 185 ? 0.480 12.161 6.998 1.00 91.75 185 ALA A N 1
ATOM 1490 C CA . ALA A 1 185 ? -0.558 11.223 6.611 1.00 91.75 185 ALA A CA 1
ATOM 1491 C C . ALA A 1 185 ? -0.377 9.892 7.371 1.00 91.75 185 ALA A C 1
ATOM 1493 O O . ALA A 1 185 ? 0.765 9.505 7.676 1.00 91.75 185 ALA A O 1
ATOM 1494 N N . PRO A 1 186 ? -1.476 9.210 7.722 1.00 96.06 186 PRO A N 1
ATOM 1495 C CA . PRO A 1 186 ? -1.418 7.849 8.225 1.00 96.06 186 PRO A CA 1
ATOM 1496 C C . PRO A 1 186 ? -0.676 6.899 7.267 1.00 96.06 186 PRO A C 1
ATOM 1498 O O . PRO A 1 186 ? -0.795 6.999 6.051 1.00 96.06 186 PRO A O 1
ATOM 1501 N N . LYS A 1 187 ? 0.113 5.984 7.831 1.00 96.25 187 LYS A N 1
ATOM 1502 C CA . LYS A 1 187 ? 0.813 4.883 7.149 1.00 96.25 187 LYS A CA 1
ATOM 1503 C C . LYS A 1 187 ? 1.112 3.811 8.186 1.00 96.25 187 LYS A C 1
ATOM 1505 O O . LYS A 1 187 ? 1.761 4.124 9.188 1.00 96.25 187 LYS A O 1
ATOM 1510 N N . LEU A 1 188 ? 0.711 2.570 7.915 1.00 98.19 188 LEU A N 1
ATOM 1511 C CA . LEU A 1 188 ? 1.017 1.429 8.768 1.00 98.19 188 LEU A CA 1
ATOM 1512 C C . LEU A 1 188 ? 2.522 1.140 8.730 1.00 98.19 188 LEU A C 1
ATOM 1514 O O . LEU A 1 188 ? 3.089 0.849 7.682 1.00 98.19 188 LEU A O 1
ATOM 1518 N N . ARG A 1 189 ? 3.183 1.201 9.885 1.00 97.56 189 ARG A N 1
ATOM 1519 C CA . ARG A 1 189 ? 4.590 0.807 10.037 1.00 97.56 189 ARG A CA 1
ATOM 1520 C C . ARG A 1 189 ? 4.663 -0.669 10.397 1.00 97.56 189 ARG A C 1
ATOM 1522 O O . ARG A 1 189 ? 4.540 -1.012 11.567 1.00 97.56 189 ARG A O 1
ATOM 1529 N N . SER A 1 190 ? 4.875 -1.518 9.403 1.00 97.31 190 SER A N 1
ATOM 1530 C CA . SER A 1 190 ? 4.993 -2.968 9.580 1.00 97.31 190 SER A CA 1
ATOM 1531 C C . SER A 1 190 ? 6.076 -3.559 8.673 1.00 97.31 190 SER A C 1
ATOM 1533 O O . SER A 1 190 ? 6.726 -2.847 7.900 1.00 97.31 190 SER A O 1
ATOM 1535 N N . LYS A 1 191 ? 6.295 -4.869 8.759 1.00 97.56 191 LYS A N 1
ATOM 1536 C CA . LYS A 1 191 ? 7.006 -5.629 7.722 1.00 97.56 191 LYS A CA 1
ATOM 1537 C C . LYS A 1 191 ? 6.064 -5.941 6.557 1.00 97.56 191 LYS A C 1
ATOM 1539 O O . LYS A 1 191 ? 4.846 -5.945 6.714 1.00 97.56 191 LYS A O 1
ATOM 1544 N N . ALA A 1 192 ? 6.632 -6.278 5.401 1.00 96.19 192 ALA A N 1
ATOM 1545 C CA . ALA A 1 192 ? 5.859 -6.594 4.199 1.00 96.19 192 ALA A CA 1
ATOM 1546 C C . ALA A 1 192 ? 4.851 -7.737 4.414 1.00 96.19 192 ALA A C 1
ATOM 1548 O O . ALA A 1 192 ? 3.669 -7.578 4.125 1.00 96.19 192 ALA A O 1
ATOM 1549 N N . GLY A 1 193 ? 5.299 -8.859 4.991 1.00 96.81 193 GLY A N 1
ATOM 1550 C CA . GLY A 1 193 ? 4.421 -10.000 5.276 1.00 96.81 193 GLY A CA 1
ATOM 1551 C C . GLY A 1 193 ? 3.291 -9.660 6.254 1.00 96.81 193 GLY A C 1
ATOM 1552 O O . GLY A 1 193 ? 2.164 -10.108 6.068 1.00 96.81 193 GLY A O 1
ATOM 1553 N N . GLU A 1 194 ? 3.567 -8.814 7.252 1.00 98.19 194 GLU A N 1
ATOM 1554 C CA . GLU A 1 194 ? 2.562 -8.338 8.212 1.00 98.19 194 GLU A CA 1
ATOM 1555 C C . GLU A 1 194 ? 1.513 -7.456 7.510 1.00 98.19 194 GLU A C 1
ATOM 1557 O O . GLU A 1 194 ? 0.320 -7.676 7.691 1.00 98.19 194 GLU A O 1
ATOM 1562 N N . ALA A 1 195 ? 1.930 -6.505 6.660 1.00 98.25 195 ALA A N 1
ATOM 1563 C CA . ALA A 1 195 ? 1.005 -5.692 5.858 1.00 98.25 195 ALA A CA 1
ATOM 1564 C C . ALA A 1 195 ? 0.125 -6.561 4.948 1.00 98.25 195 ALA A C 1
ATOM 1566 O O . ALA A 1 195 ? -1.098 -6.448 4.978 1.00 98.25 195 ALA A O 1
ATOM 1567 N N . ARG A 1 196 ? 0.744 -7.478 4.196 1.00 97.81 196 ARG A N 1
ATOM 1568 C CA . ARG A 1 196 ? 0.044 -8.394 3.288 1.00 97.81 196 ARG A CA 1
ATOM 1569 C C . ARG A 1 196 ? -1.031 -9.208 4.010 1.00 97.81 196 ARG A C 1
ATOM 1571 O O . ARG A 1 196 ? -2.135 -9.351 3.499 1.00 97.81 196 ARG A O 1
ATOM 1578 N N . SER A 1 197 ? -0.732 -9.698 5.212 1.00 97.56 197 SER A N 1
ATOM 1579 C CA . SER A 1 197 ? -1.662 -10.527 5.988 1.00 97.56 197 SER A CA 1
ATOM 1580 C C . SER A 1 197 ? -2.965 -9.830 6.398 1.00 97.56 197 SER A C 1
ATOM 1582 O O . SER A 1 197 ? -3.971 -10.482 6.684 1.00 97.56 197 SER A O 1
ATOM 1584 N N . LEU A 1 198 ? -2.939 -8.497 6.437 1.00 98.56 198 LEU A N 1
ATOM 1585 C CA . LEU A 1 198 ? -4.037 -7.652 6.890 1.00 98.56 198 LEU A CA 1
ATOM 1586 C C . LEU A 1 198 ? -4.956 -7.199 5.754 1.00 98.56 198 LEU A C 1
ATOM 1588 O O . LEU A 1 198 ? -5.971 -6.562 6.028 1.00 98.56 198 LEU A O 1
ATOM 1592 N N . VAL A 1 199 ? -4.633 -7.519 4.497 1.00 98.31 199 VAL A N 1
ATOM 1593 C CA . VAL A 1 199 ? -5.430 -7.114 3.329 1.00 98.31 199 VAL A CA 1
ATOM 1594 C C . VAL A 1 199 ? -6.841 -7.707 3.383 1.00 98.31 199 VAL A C 1
ATOM 1596 O O . VAL A 1 199 ? -7.819 -6.995 3.169 1.00 98.31 199 VAL A O 1
ATOM 1599 N N . ASP A 1 200 ? -6.979 -8.985 3.734 1.00 98.19 200 ASP A N 1
ATOM 1600 C CA . ASP A 1 200 ? -8.304 -9.598 3.874 1.00 98.19 200 ASP A CA 1
ATOM 1601 C C . ASP A 1 200 ? -9.055 -9.064 5.099 1.00 98.19 200 ASP A C 1
ATOM 1603 O O . ASP A 1 200 ? -10.259 -8.800 5.034 1.00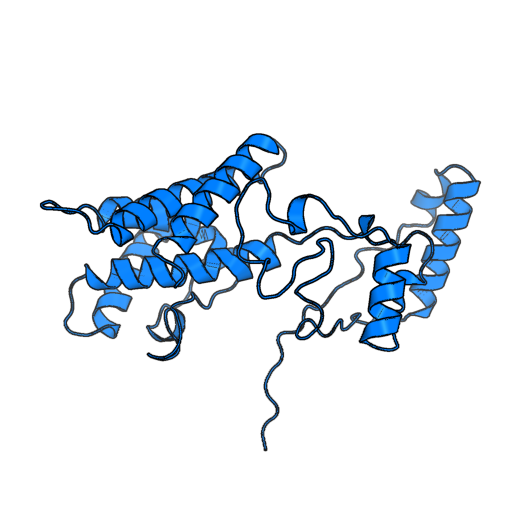 98.19 200 ASP A O 1
ATOM 1607 N N . TRP A 1 201 ? -8.339 -8.837 6.205 1.00 98.44 201 TRP A N 1
ATOM 1608 C CA . TRP A 1 201 ? -8.926 -8.253 7.409 1.00 98.44 201 TRP A CA 1
ATOM 1609 C C . TRP A 1 201 ? -9.478 -6.851 7.154 1.00 98.44 201 TRP A C 1
ATOM 1611 O O . TRP A 1 201 ? -10.593 -6.564 7.579 1.00 98.44 201 TRP A O 1
ATOM 1621 N N . VAL A 1 202 ? -8.749 -5.980 6.445 1.00 98.38 202 VAL A N 1
ATOM 1622 C CA . VAL A 1 202 ? -9.201 -4.595 6.246 1.00 98.38 202 VAL A CA 1
ATOM 1623 C C . VAL A 1 202 ? -10.480 -4.534 5.412 1.00 98.38 202 VAL A C 1
ATOM 1625 O O . VAL A 1 202 ? -11.321 -3.682 5.674 1.00 98.38 202 VAL A O 1
ATOM 1628 N N . VAL A 1 203 ? -10.696 -5.469 4.478 1.00 98.12 203 VAL A N 1
ATOM 1629 C CA . VAL A 1 203 ? -11.983 -5.599 3.769 1.00 98.12 203 VAL A CA 1
ATOM 1630 C C . VAL A 1 203 ? -13.109 -5.885 4.760 1.00 98.12 203 VAL A C 1
ATOM 1632 O O . VAL A 1 203 ? -14.093 -5.145 4.798 1.00 98.12 203 VAL A O 1
ATOM 1635 N N . ALA A 1 204 ? -12.938 -6.909 5.601 1.00 97.69 204 ALA A N 1
ATOM 1636 C CA . ALA A 1 204 ? -13.933 -7.286 6.601 1.00 97.69 204 ALA A CA 1
ATOM 1637 C C . ALA A 1 204 ? -14.172 -6.170 7.632 1.00 97.69 204 ALA A C 1
ATOM 1639 O O . ALA A 1 204 ? -15.312 -5.913 8.012 1.00 97.69 204 ALA A O 1
ATOM 1640 N N . ALA A 1 205 ? -13.121 -5.469 8.056 1.00 97.44 205 ALA A N 1
ATOM 1641 C CA . ALA A 1 205 ? -13.208 -4.366 9.004 1.00 97.44 205 ALA A CA 1
ATOM 1642 C C . ALA A 1 205 ? -13.887 -3.131 8.391 1.00 97.44 205 ALA A C 1
ATOM 1644 O O . ALA A 1 205 ? -14.731 -2.516 9.041 1.00 97.44 205 ALA A O 1
ATOM 1645 N N . CYS A 1 206 ? -13.591 -2.787 7.133 1.00 96.00 206 CYS A N 1
ATOM 1646 C CA . CYS A 1 206 ? -14.311 -1.740 6.408 1.00 96.00 206 CYS A CA 1
ATOM 1647 C C . CYS A 1 206 ? -15.796 -2.086 6.280 1.00 96.00 206 CYS A C 1
ATOM 1649 O O . CYS A 1 206 ? -16.643 -1.245 6.567 1.00 96.00 206 CYS A O 1
ATOM 1651 N N . ASP A 1 207 ? -16.122 -3.323 5.897 1.00 94.50 207 ASP A N 1
ATOM 1652 C CA . ASP A 1 207 ? -17.510 -3.770 5.849 1.00 94.50 207 ASP A CA 1
ATOM 1653 C C . ASP A 1 207 ? -18.138 -3.772 7.257 1.00 94.50 207 ASP A C 1
ATOM 1655 O O . ASP A 1 207 ? -19.298 -3.432 7.383 1.00 94.50 207 ASP A O 1
ATOM 1659 N N . LYS A 1 208 ? -17.418 -4.068 8.340 1.00 94.81 208 LYS A N 1
ATOM 1660 C CA . LYS A 1 208 ? -17.984 -4.070 9.702 1.00 94.81 208 LYS A CA 1
ATOM 1661 C C . LYS A 1 208 ? -18.230 -2.669 10.272 1.00 94.81 208 LYS A C 1
ATOM 1663 O O . LYS A 1 208 ? -19.262 -2.434 10.893 1.00 94.81 208 LYS A O 1
ATOM 1668 N N . TYR A 1 209 ? -17.273 -1.757 10.112 1.00 94.44 209 TYR A N 1
ATOM 1669 C CA . TYR A 1 209 ? -17.238 -0.487 10.849 1.00 94.44 209 TYR A CA 1
ATOM 1670 C C . TYR A 1 209 ? -17.578 0.736 9.997 1.00 94.44 209 TYR A C 1
ATOM 1672 O O . TYR A 1 209 ? -17.992 1.760 10.537 1.00 94.44 209 TYR A O 1
ATOM 1680 N N . LEU A 1 210 ? -17.418 0.645 8.675 1.00 92.31 210 LEU A N 1
ATOM 1681 C CA . LEU A 1 210 ? -17.717 1.724 7.732 1.00 92.31 210 LEU A CA 1
ATOM 1682 C C . LEU A 1 210 ? -19.037 1.430 7.003 1.00 92.31 210 LEU A C 1
ATOM 1684 O O . LEU A 1 210 ? -19.127 1.522 5.781 1.00 92.31 210 LEU A O 1
ATOM 1688 N N . GLN A 1 211 ? -20.058 1.027 7.764 1.00 79.25 211 GLN A N 1
ATOM 1689 C CA . GLN A 1 211 ? -21.451 0.909 7.331 1.00 79.25 211 GLN A CA 1
ATOM 1690 C C . GLN A 1 211 ? -22.272 1.958 8.086 1.00 79.25 211 GLN A C 1
ATOM 1692 O O . GLN A 1 211 ? -22.675 1.750 9.226 1.00 79.25 211 GLN A O 1
ATOM 1697 N N . GLY A 1 212 ? -22.483 3.126 7.482 1.00 61.81 212 GLY A N 1
ATOM 1698 C CA . GLY A 1 212 ? -23.341 4.154 8.063 1.00 61.81 212 GLY A CA 1
ATOM 1699 C C . GLY A 1 212 ? -24.811 3.746 7.977 1.00 61.81 212 GLY A C 1
ATOM 1700 O O . GLY A 1 212 ? -25.316 3.500 6.884 1.00 61.81 212 GLY A O 1
ATOM 1701 N N . SER A 1 213 ? -25.512 3.726 9.113 1.00 51.22 213 SER A N 1
ATOM 1702 C CA . SER A 1 213 ? -26.978 3.614 9.180 1.00 51.22 213 SER A CA 1
ATOM 1703 C C . SER A 1 213 ? -27.694 4.881 8.682 1.00 51.22 213 SER A C 1
ATOM 1705 O O . SER A 1 213 ? -28.869 4.818 8.337 1.00 51.22 213 SER A O 1
ATOM 1707 N N . TYR A 1 214 ? -26.975 6.004 8.563 1.00 51.16 214 TYR A N 1
ATOM 1708 C CA . TYR A 1 214 ? -27.417 7.237 7.909 1.00 51.16 214 TYR A CA 1
ATOM 1709 C C . TYR A 1 214 ? -26.227 7.888 7.190 1.00 51.16 214 TYR A C 1
ATOM 1711 O O . TYR A 1 214 ? -25.343 8.421 7.848 1.00 51.16 214 TYR A O 1
ATOM 1719 N N . GLY A 1 215 ? -26.205 7.820 5.853 1.00 58.47 215 GLY A N 1
ATOM 1720 C CA . GLY A 1 215 ? -25.263 8.540 4.983 1.00 58.47 215 GLY A CA 1
ATOM 1721 C C . GLY A 1 215 ? -23.783 8.225 5.222 1.00 58.47 215 GLY A C 1
ATOM 1722 O O . GLY A 1 215 ? -23.120 8.911 5.992 1.00 58.47 215 GLY A O 1
ATOM 1723 N N . LEU A 1 216 ? -23.244 7.225 4.518 1.00 67.81 216 LEU A N 1
ATOM 1724 C CA . LEU A 1 216 ? -21.790 7.034 4.426 1.00 67.81 216 LEU A CA 1
ATOM 1725 C C . LEU A 1 216 ? -21.129 8.324 3.940 1.00 67.81 216 LEU A C 1
ATOM 1727 O O . LEU A 1 216 ? -21.581 8.900 2.944 1.00 67.81 216 LEU A O 1
ATOM 1731 N N . SER A 1 217 ? -20.043 8.746 4.592 1.00 83.94 217 SER A N 1
ATOM 1732 C CA . SER A 1 217 ? -19.211 9.781 3.983 1.00 83.94 217 SER A CA 1
ATOM 1733 C C . SER A 1 217 ? -18.634 9.241 2.668 1.00 83.94 217 SER A C 1
ATOM 1735 O O . SER A 1 217 ? -18.417 8.033 2.506 1.00 83.94 217 SER A O 1
ATOM 1737 N N . SER A 1 218 ? -18.378 10.126 1.704 1.00 86.06 218 SER A N 1
ATOM 1738 C CA . SER A 1 218 ? -17.728 9.743 0.444 1.00 86.06 218 SER A CA 1
ATOM 1739 C C . SER A 1 218 ? -16.392 9.030 0.686 1.00 86.06 218 SER A C 1
ATOM 1741 O O . SER A 1 218 ? -16.045 8.105 -0.045 1.00 86.06 218 SER A O 1
ATOM 1743 N N . GLU A 1 219 ? -15.682 9.411 1.750 1.00 89.00 219 GLU A N 1
ATOM 1744 C CA . GLU A 1 219 ? -14.405 8.832 2.176 1.00 89.00 219 GLU A CA 1
ATOM 1745 C C . GLU A 1 219 ? -14.564 7.394 2.691 1.00 89.00 219 GLU A C 1
ATOM 1747 O O . GLU A 1 219 ? -13.802 6.511 2.306 1.00 89.00 219 GLU A O 1
ATOM 1752 N N . GLU A 1 220 ? -15.578 7.123 3.518 1.00 91.06 220 GLU A N 1
ATOM 1753 C CA . GLU A 1 220 ? -15.870 5.780 4.038 1.00 91.06 220 GLU A CA 1
ATOM 1754 C C . GLU A 1 220 ? -16.262 4.817 2.919 1.00 91.06 220 GLU A C 1
ATOM 1756 O O . GLU A 1 220 ? -15.769 3.686 2.854 1.00 91.06 220 GLU A O 1
ATOM 1761 N N . TYR A 1 221 ? -17.117 5.284 2.006 1.00 90.88 221 TYR A N 1
ATOM 1762 C CA . TYR A 1 221 ? -17.520 4.509 0.840 1.00 90.88 221 TYR A CA 1
ATOM 1763 C C . TYR A 1 221 ? -16.325 4.203 -0.068 1.00 90.88 221 TYR A C 1
ATOM 1765 O O . TYR A 1 221 ? -16.124 3.044 -0.447 1.00 90.88 221 TYR A O 1
ATOM 1773 N N . ALA A 1 222 ? -15.498 5.213 -0.363 1.00 92.62 222 ALA A N 1
ATOM 1774 C CA . ALA A 1 222 ? -14.276 5.031 -1.134 1.00 92.62 222 ALA A CA 1
ATOM 1775 C C . ALA A 1 222 ? -13.328 4.046 -0.441 1.00 92.62 222 ALA A C 1
ATOM 1777 O O . ALA A 1 222 ? -12.800 3.150 -1.097 1.00 92.62 222 ALA A O 1
ATOM 1778 N N . CYS A 1 223 ? -13.153 4.160 0.881 1.00 94.69 223 CYS A N 1
ATOM 1779 C CA . CYS A 1 223 ? -12.289 3.284 1.670 1.00 94.69 223 CYS A CA 1
ATOM 1780 C C . CYS A 1 223 ? -12.715 1.824 1.548 1.00 94.69 223 CYS A C 1
ATOM 1782 O O . CYS A 1 223 ? -11.891 0.964 1.239 1.00 94.69 223 CYS A O 1
ATOM 1784 N N . ARG A 1 224 ? -14.014 1.556 1.683 1.00 94.56 224 ARG A N 1
ATOM 1785 C CA . ARG A 1 224 ? -14.580 0.211 1.566 1.00 94.56 224 ARG A CA 1
ATOM 1786 C C . ARG A 1 224 ? -14.470 -0.380 0.160 1.00 94.56 224 ARG A C 1
ATOM 1788 O O . ARG A 1 224 ? -14.290 -1.585 0.021 1.00 94.56 224 ARG A O 1
ATOM 1795 N N . LEU A 1 225 ? -14.608 0.426 -0.892 1.00 95.50 225 LEU A N 1
ATOM 1796 C CA . LEU A 1 225 ? -14.389 -0.068 -2.255 1.00 95.50 225 LEU A CA 1
ATOM 1797 C C . LEU A 1 225 ? -12.900 -0.292 -2.537 1.00 95.50 225 LEU A C 1
ATOM 1799 O O . LEU A 1 225 ? -12.532 -1.304 -3.132 1.00 95.50 225 LEU A O 1
ATOM 1803 N N . ALA A 1 226 ? -12.036 0.609 -2.069 1.00 96.69 226 ALA A N 1
ATOM 1804 C CA . ALA A 1 226 ? -10.597 0.506 -2.260 1.00 96.69 226 ALA A CA 1
ATOM 1805 C C . ALA A 1 226 ? -10.037 -0.766 -1.608 1.00 96.69 226 ALA A C 1
ATOM 1807 O O . ALA A 1 226 ? -9.232 -1.445 -2.239 1.00 96.69 226 ALA A O 1
ATOM 1808 N N . SER A 1 227 ? -10.505 -1.164 -0.416 1.00 97.56 227 SER A N 1
ATOM 1809 C CA . SER A 1 227 ? -10.058 -2.420 0.212 1.00 97.56 227 SER A CA 1
ATOM 1810 C C . SER A 1 227 ? -10.376 -3.630 -0.661 1.00 97.56 227 SER A C 1
ATOM 1812 O O . SER A 1 227 ? -9.533 -4.511 -0.812 1.00 97.56 227 SER A O 1
ATOM 1814 N N . LYS A 1 228 ? -11.558 -3.658 -1.289 1.00 98.06 228 LYS A N 1
ATOM 1815 C CA . LYS A 1 228 ? -11.978 -4.749 -2.184 1.00 98.06 228 LYS A CA 1
ATOM 1816 C C . LYS A 1 228 ? -11.110 -4.815 -3.437 1.00 98.06 228 LYS A C 1
ATOM 1818 O O . LYS A 1 228 ? -10.681 -5.901 -3.818 1.00 98.06 228 LYS A O 1
ATOM 1823 N N . HIS A 1 229 ? -10.799 -3.670 -4.048 1.00 98.19 229 HIS A N 1
ATOM 1824 C CA . HIS A 1 229 ? -9.891 -3.641 -5.197 1.00 98.19 229 HIS A CA 1
ATOM 1825 C C . HIS A 1 229 ? -8.455 -4.014 -4.812 1.00 98.19 229 HIS A C 1
ATOM 1827 O O . HIS A 1 229 ? -7.831 -4.778 -5.541 1.00 98.19 229 HIS A O 1
ATOM 1833 N N . LEU A 1 230 ? -7.957 -3.569 -3.653 1.00 98.06 230 LEU A N 1
ATOM 1834 C CA . LEU A 1 230 ? -6.647 -3.985 -3.150 1.00 98.06 230 LEU A CA 1
ATOM 1835 C C . LEU A 1 230 ? -6.593 -5.503 -2.939 1.00 98.06 230 LEU A C 1
ATOM 1837 O O . LEU A 1 230 ? -5.676 -6.155 -3.426 1.00 98.06 230 LEU A O 1
ATOM 1841 N N . GLN A 1 231 ? -7.591 -6.080 -2.267 1.00 98.19 231 GLN A N 1
ATOM 1842 C CA . GLN A 1 231 ? -7.694 -7.526 -2.065 1.00 98.19 231 GLN A CA 1
ATOM 1843 C C . GLN A 1 231 ? -7.720 -8.292 -3.390 1.00 98.19 231 GLN A C 1
ATOM 1845 O O . GLN A 1 231 ? -7.023 -9.296 -3.525 1.00 98.19 231 GLN A O 1
ATOM 1850 N N . ALA A 1 232 ? -8.486 -7.822 -4.375 1.00 98.12 232 ALA A N 1
ATOM 1851 C CA . ALA A 1 232 ? -8.521 -8.433 -5.698 1.00 98.12 232 ALA A CA 1
ATOM 1852 C C . ALA A 1 232 ? -7.145 -8.402 -6.386 1.00 98.12 232 ALA A C 1
ATOM 1854 O O . ALA A 1 232 ? -6.741 -9.412 -6.959 1.00 98.12 232 ALA A O 1
ATOM 1855 N N . CYS A 1 233 ? -6.373 -7.316 -6.245 1.00 97.62 233 CYS A N 1
ATOM 1856 C CA . CYS A 1 233 ? -4.987 -7.290 -6.717 1.00 97.62 233 CYS A CA 1
ATOM 1857 C C . CYS A 1 233 ? -4.139 -8.388 -6.058 1.00 97.62 233 CYS A C 1
ATOM 1859 O O . CYS A 1 233 ? -3.412 -9.092 -6.749 1.00 97.62 233 CYS A O 1
ATOM 1861 N N . TYR A 1 234 ? -4.250 -8.576 -4.737 1.00 97.12 234 TYR A N 1
ATOM 1862 C CA . TYR A 1 234 ? -3.500 -9.619 -4.024 1.00 97.12 234 TYR A CA 1
ATOM 1863 C C . TYR A 1 234 ? -3.923 -11.042 -4.411 1.00 97.12 234 TYR A C 1
ATOM 1865 O O . TYR A 1 234 ? -3.077 -11.933 -4.479 1.00 97.12 234 TYR A O 1
ATOM 1873 N N . ARG A 1 235 ? -5.209 -11.263 -4.703 1.00 96.31 235 ARG A N 1
ATOM 1874 C CA . ARG A 1 235 ? -5.730 -12.557 -5.181 1.00 96.31 235 ARG A CA 1
ATOM 1875 C C . ARG A 1 235 ? -5.277 -12.909 -6.600 1.00 96.31 235 ARG A C 1
ATOM 1877 O O . ARG A 1 235 ? -5.260 -14.085 -6.942 1.00 96.31 235 ARG A O 1
ATOM 1884 N N . ASN A 1 236 ? -4.873 -11.914 -7.384 1.00 94.56 236 ASN A N 1
ATOM 1885 C CA . ASN A 1 236 ? -4.305 -12.096 -8.720 1.00 94.56 236 ASN A CA 1
ATOM 1886 C C . ASN A 1 236 ? -2.795 -12.393 -8.714 1.00 94.56 236 ASN A C 1
ATOM 1888 O O . ASN A 1 236 ? -2.217 -12.565 -9.774 1.00 94.56 236 ASN A O 1
ATOM 1892 N N . LEU A 1 237 ? -2.115 -12.425 -7.562 1.00 91.44 237 LEU A N 1
ATOM 1893 C CA . LEU A 1 237 ? -0.660 -12.651 -7.517 1.00 91.44 237 LEU A CA 1
ATOM 1894 C C . LEU A 1 237 ? -0.196 -14.107 -7.681 1.00 91.44 237 LEU A C 1
ATOM 1896 O O . LEU A 1 237 ? 0.896 -14.294 -8.221 1.00 91.44 237 LEU A O 1
ATOM 1900 N N . PRO A 1 238 ? -0.915 -15.131 -7.180 1.00 92.94 238 PRO A N 1
ATOM 1901 C CA . PRO A 1 238 ? -0.519 -16.519 -7.396 1.00 92.94 238 PRO A CA 1
ATOM 1902 C C . PRO A 1 238 ? -0.456 -16.853 -8.888 1.00 92.94 238 PRO A C 1
ATOM 1904 O O . PRO A 1 238 ? -1.289 -16.393 -9.665 1.00 92.94 238 PRO A O 1
ATOM 1907 N N . ALA A 1 239 ? 0.516 -17.673 -9.292 1.00 88.00 239 ALA A N 1
ATOM 1908 C CA . ALA A 1 239 ? 0.736 -18.000 -10.702 1.00 88.00 239 ALA A CA 1
ATOM 1909 C C . ALA A 1 239 ? -0.472 -18.710 -11.335 1.00 88.00 239 ALA A C 1
ATOM 1911 O O . ALA A 1 239 ? -0.728 -18.563 -12.526 1.00 88.00 239 ALA A O 1
ATOM 1912 N N . GLU A 1 240 ? -1.227 -19.457 -10.531 1.00 93.50 240 GLU A N 1
ATOM 1913 C CA . GLU A 1 240 ? -2.401 -20.217 -10.955 1.00 93.50 240 GLU A CA 1
ATOM 1914 C C . GLU A 1 240 ? -3.623 -19.329 -11.226 1.00 93.50 240 GLU A C 1
ATOM 1916 O O . GLU A 1 240 ? -4.538 -19.747 -11.932 1.00 93.50 240 GLU A O 1
ATOM 1921 N N . SER A 1 241 ? -3.651 -18.124 -10.654 1.00 90.81 241 SER A N 1
ATOM 1922 C CA . SER A 1 241 ? -4.766 -17.176 -10.745 1.00 90.81 241 SER A CA 1
ATOM 1923 C C . SER A 1 241 ? -4.349 -15.819 -11.305 1.00 90.81 241 SER A C 1
ATOM 1925 O O . SER A 1 241 ? -5.098 -14.854 -11.169 1.00 90.81 241 SER A O 1
ATOM 1927 N N . PHE A 1 242 ? -3.161 -15.728 -11.907 1.00 93.12 242 PHE A N 1
ATOM 1928 C CA . PHE A 1 242 ? -2.658 -14.480 -12.457 1.00 93.12 242 PHE A CA 1
ATOM 1929 C C . PHE A 1 242 ? -3.370 -14.132 -13.764 1.00 93.12 242 PHE A C 1
ATOM 1931 O O . PHE A 1 242 ? -3.193 -14.802 -14.782 1.00 93.12 242 PHE A O 1
ATOM 1938 N N . ASP A 1 243 ? -4.115 -13.032 -13.734 1.00 93.69 243 ASP A N 1
ATOM 1939 C CA . ASP A 1 243 ? -4.674 -12.375 -14.908 1.00 93.69 243 ASP A CA 1
ATOM 1940 C C . ASP A 1 243 ? -4.165 -10.926 -14.957 1.00 93.69 243 ASP A C 1
ATOM 1942 O O . ASP A 1 243 ? -4.425 -10.103 -14.073 1.00 93.69 243 ASP A O 1
ATOM 1946 N N . ALA A 1 244 ? -3.387 -10.614 -15.996 1.00 89.75 244 ALA A N 1
ATOM 1947 C CA . ALA A 1 244 ? -2.766 -9.304 -16.150 1.00 89.75 244 ALA A CA 1
ATOM 1948 C C . ALA A 1 244 ? -3.798 -8.185 -16.370 1.00 89.75 244 ALA A C 1
ATOM 1950 O O . ALA A 1 244 ? -3.600 -7.068 -15.879 1.00 89.75 244 ALA A O 1
ATOM 1951 N N . ASP A 1 245 ? -4.885 -8.471 -17.088 1.00 91.94 245 ASP A N 1
ATOM 1952 C CA . ASP A 1 245 ? -5.923 -7.489 -17.392 1.00 91.94 245 ASP A CA 1
ATOM 1953 C C . ASP A 1 245 ? -6.791 -7.228 -16.158 1.00 91.94 245 ASP A C 1
ATOM 1955 O O . ASP A 1 245 ? -7.077 -6.065 -15.843 1.00 91.94 245 ASP A O 1
ATOM 1959 N N . ASP A 1 246 ? -7.127 -8.279 -15.406 1.00 95.19 246 ASP A N 1
ATOM 1960 C CA . ASP A 1 246 ? -7.869 -8.160 -14.148 1.00 95.19 246 ASP A CA 1
ATOM 1961 C C . ASP A 1 246 ? -7.058 -7.404 -13.084 1.00 95.19 246 ASP A C 1
ATOM 1963 O O . ASP A 1 246 ? -7.535 -6.432 -12.483 1.00 95.19 246 ASP A O 1
ATOM 1967 N N . LEU A 1 247 ? -5.774 -7.748 -12.922 1.00 93.50 247 LEU A N 1
ATOM 1968 C CA . LEU A 1 247 ? -4.868 -7.022 -12.033 1.00 93.50 247 LEU A CA 1
ATOM 1969 C C . LEU A 1 247 ? -4.760 -5.543 -12.432 1.00 93.50 247 LEU A C 1
ATOM 1971 O O . LEU A 1 247 ? -4.828 -4.658 -11.571 1.00 93.50 247 LEU A O 1
ATOM 1975 N N . ALA A 1 248 ? -4.620 -5.247 -13.727 1.00 90.44 248 ALA A N 1
ATOM 1976 C CA . ALA A 1 248 ? -4.544 -3.876 -14.221 1.00 90.44 248 ALA A CA 1
ATOM 1977 C C . ALA A 1 248 ? -5.848 -3.101 -13.980 1.00 90.44 248 ALA A C 1
ATOM 1979 O O . ALA A 1 248 ? -5.804 -1.911 -13.642 1.00 90.44 248 ALA A O 1
ATOM 1980 N N . PHE A 1 249 ? -7.003 -3.750 -14.138 1.00 94.44 249 PHE A N 1
ATOM 1981 C CA . PHE A 1 249 ? -8.309 -3.178 -13.827 1.00 94.44 249 PHE A CA 1
ATOM 1982 C C . PHE A 1 249 ? -8.413 -2.823 -12.340 1.00 94.44 249 PHE A C 1
ATOM 1984 O O . PHE A 1 249 ? -8.650 -1.657 -12.003 1.00 94.44 249 PHE A O 1
ATOM 1991 N N . HIS A 1 250 ? -8.162 -3.783 -11.448 1.00 96.75 250 HIS A N 1
ATOM 1992 C CA . HIS A 1 250 ? -8.264 -3.571 -10.006 1.00 96.75 250 HIS A CA 1
ATOM 1993 C C . HIS A 1 250 ? -7.254 -2.537 -9.488 1.00 96.75 250 HIS A C 1
ATOM 1995 O O . HIS A 1 250 ? -7.630 -1.677 -8.687 1.00 96.75 250 HIS A O 1
ATOM 2001 N N . CYS A 1 251 ? -6.026 -2.510 -10.019 1.00 93.81 251 CYS A N 1
ATOM 2002 C CA . CYS A 1 251 ? -5.046 -1.467 -9.701 1.00 93.81 251 CYS A CA 1
ATOM 2003 C C . CYS A 1 251 ? -5.563 -0.062 -10.047 1.00 93.81 251 CYS A C 1
ATOM 2005 O O . CYS A 1 251 ? -5.444 0.860 -9.239 1.00 93.81 251 CYS A O 1
ATOM 2007 N N . LYS A 1 252 ? -6.161 0.124 -11.234 1.00 91.25 252 LYS A N 1
ATOM 2008 C CA . LYS A 1 252 ? -6.704 1.428 -11.656 1.00 91.25 252 LYS A CA 1
ATOM 2009 C C . LYS A 1 252 ? -7.847 1.880 -10.750 1.00 91.25 252 LYS A C 1
ATOM 2011 O O . LYS A 1 252 ? -7.858 3.035 -10.329 1.00 91.25 252 LYS A O 1
ATOM 2016 N N . GLN A 1 253 ? -8.776 0.977 -10.438 1.00 94.25 253 GLN A N 1
ATOM 2017 C CA . GLN A 1 253 ? -9.907 1.281 -9.558 1.00 94.25 253 GLN A CA 1
ATOM 2018 C C . GLN A 1 253 ? -9.434 1.649 -8.148 1.00 94.25 253 GLN A C 1
ATOM 2020 O O . GLN A 1 253 ? -9.853 2.671 -7.607 1.00 94.25 253 GLN A O 1
ATOM 2025 N N . PHE A 1 254 ? -8.500 0.875 -7.586 1.00 95.25 254 PHE A N 1
ATOM 2026 C CA . PHE A 1 254 ? -7.884 1.171 -6.294 1.00 95.25 254 PHE A CA 1
ATOM 2027 C C . PHE A 1 254 ? -7.260 2.573 -6.268 1.00 95.25 254 PHE A C 1
ATOM 2029 O O . PHE A 1 254 ? -7.591 3.383 -5.404 1.00 95.25 254 PHE A O 1
ATOM 2036 N N . LEU A 1 255 ? -6.410 2.894 -7.250 1.00 90.88 255 LEU A N 1
ATOM 2037 C CA . LEU A 1 255 ? -5.735 4.192 -7.315 1.00 90.88 255 LEU A CA 1
ATOM 2038 C C . LEU A 1 255 ? -6.721 5.357 -7.480 1.00 90.88 255 LEU A C 1
ATOM 2040 O O . LEU A 1 255 ? -6.541 6.396 -6.844 1.00 90.88 255 LEU A O 1
ATOM 2044 N N . HIS A 1 256 ? -7.772 5.185 -8.285 1.00 89.88 256 HIS A N 1
ATOM 2045 C CA . HIS A 1 256 ? -8.808 6.202 -8.469 1.00 89.88 256 HIS A CA 1
ATOM 2046 C C . HIS A 1 256 ? -9.541 6.514 -7.155 1.00 89.88 256 HIS A C 1
ATOM 2048 O O . HIS A 1 256 ? -9.679 7.680 -6.781 1.00 89.88 256 HIS A O 1
ATOM 2054 N N . LEU A 1 257 ? -9.938 5.475 -6.412 1.00 91.94 257 LEU A N 1
ATOM 2055 C CA . LEU A 1 257 ? -10.614 5.611 -5.117 1.00 91.94 257 LEU A CA 1
ATOM 2056 C C . LEU A 1 257 ? -9.702 6.230 -4.051 1.00 91.94 257 LEU A C 1
ATOM 2058 O O . LEU A 1 257 ? -10.143 7.050 -3.248 1.00 91.94 257 LEU A O 1
ATOM 2062 N N . CYS A 1 258 ? -8.416 5.879 -4.062 1.00 88.31 258 CYS A N 1
ATOM 2063 C CA . CYS A 1 258 ? -7.441 6.432 -3.132 1.00 88.31 258 CYS A CA 1
ATOM 2064 C C . CYS A 1 258 ? -7.138 7.914 -3.382 1.00 88.31 258 CYS A C 1
ATOM 2066 O O . CYS A 1 258 ? -7.015 8.670 -2.416 1.00 88.31 258 CYS A O 1
ATOM 2068 N N . HIS A 1 259 ? -7.042 8.330 -4.649 1.00 80.50 259 HIS A N 1
ATOM 2069 C CA . HIS A 1 259 ? -6.795 9.724 -5.025 1.00 80.50 259 HIS A CA 1
ATOM 2070 C C . HIS A 1 259 ? -7.977 10.642 -4.681 1.00 80.50 259 HIS A C 1
ATOM 2072 O O . HIS A 1 259 ? -7.778 11.793 -4.309 1.00 80.50 259 HIS A O 1
ATOM 2078 N N . GLY A 1 260 ? -9.204 10.123 -4.779 1.00 66.44 260 GLY A N 1
ATOM 2079 C CA . GLY A 1 260 ? -10.426 10.890 -4.547 1.00 66.44 260 GLY A CA 1
ATOM 2080 C C . GLY A 1 260 ? -10.814 11.111 -3.081 1.00 66.44 260 GLY A C 1
ATOM 2081 O O . GLY A 1 260 ? -11.740 11.882 -2.845 1.00 66.44 260 GLY A O 1
ATOM 2082 N N . GLY A 1 261 ? -10.165 10.467 -2.097 1.00 59.19 261 GLY A N 1
ATOM 2083 C CA . GLY A 1 261 ? -10.600 10.652 -0.703 1.00 59.19 261 GLY A CA 1
ATOM 2084 C C . GLY A 1 261 ? -9.904 9.904 0.438 1.00 59.19 261 GLY A C 1
ATOM 2085 O O . GLY A 1 261 ? -10.396 10.008 1.554 1.00 59.19 261 GLY A O 1
ATOM 2086 N N . ILE A 1 262 ? -8.817 9.141 0.229 1.00 60.44 262 ILE A N 1
ATOM 2087 C CA . ILE A 1 262 ? -8.216 8.328 1.322 1.00 60.44 262 ILE A CA 1
ATOM 2088 C C . ILE A 1 262 ? -6.724 8.602 1.530 1.00 60.44 262 ILE A C 1
ATOM 2090 O O . ILE A 1 262 ? -6.254 8.543 2.661 1.00 60.44 262 ILE A O 1
ATOM 2094 N N . LEU A 1 263 ? -5.961 8.859 0.460 1.00 57.06 263 LEU A N 1
ATOM 2095 C CA . LEU A 1 263 ? -4.497 9.017 0.521 1.00 57.06 263 LEU A CA 1
ATOM 2096 C C . LEU A 1 263 ? -4.023 10.483 0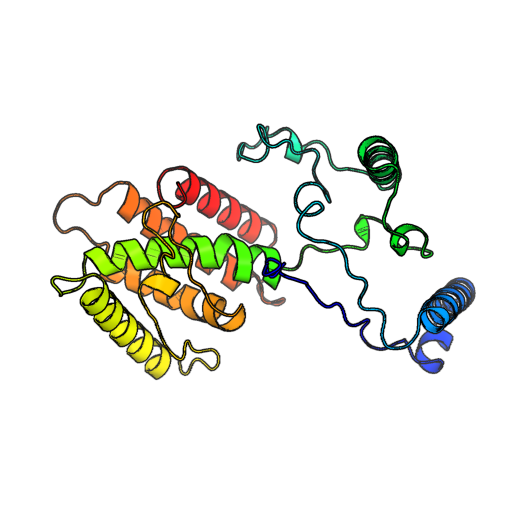.449 1.00 57.06 263 LEU A C 1
ATOM 2098 O O . LEU A 1 263 ? -2.861 10.724 0.112 1.00 57.06 263 LEU A O 1
ATOM 2102 N N . CYS A 1 264 ? -4.897 11.450 0.740 1.00 46.22 264 CYS A N 1
ATOM 2103 C CA . CYS A 1 264 ? -4.588 12.885 0.692 1.00 46.22 264 CYS A CA 1
ATOM 2104 C C . CYS A 1 264 ? -4.167 13.439 2.060 1.00 46.22 264 CYS A C 1
ATOM 2106 O O . CYS A 1 264 ? -4.898 13.207 3.048 1.00 46.22 264 CYS A O 1
#

Foldseek 3Di:
DDDDDQDWDFDDPPDQDDLVRLVPDDPVSSVLSVVLVVVVVVVDRDDRVGDRCPPPVPALWFPDDPVQVLPLDPVRRRVPDTDFQVRVQVVCCVPPVDDRCQSVRPPDGSVVDDDDCLVCPLVHPLQLLCLLLLQVLLVQADDPDSQVSQVRSVVLVVVVCVVVVQPQADPDTGNCLSPVDPPDRGGHPDHSSHSLSCLVVSLVSLVVRQDDPPDRDLQSVLSNLLSVLSVQLSQLPDPVNPDPVSNVVSVSSNSVSCVVHGND

Sequence (264 aa):
MSMPYVNMAAWRVGKSFSKEEISCLRPELAQKMEEIRSFLQGLGDRQTIRIPLTEMNKKFFLKATPETMRDLGPAAPWRTKLWNNAELLTEMLELHNNYSPIFEAPFVDIHTFCIDWLHCCDLGVCQDYLGNAMWLIATKLPGDTMDQRTRALFDDIRQYYAASRCENQLSTLTPLMLRKAASKAPKLRSKAGEARSLVDWVVAACDKYLQGSYGLSSEEYACRLASKHLQACYRNLPAESFDADDLAFHCKQFLHLCHGGILC

Radius of gyration: 22.4 Å; chains: 1; bounding box: 63×46×52 Å

pLDDT: mean 80.61, std 20.66, range [23.05, 98.56]